Protein AF-A0A953KIU3-F1 (afdb_monomer_lite)

pLDDT: mean 88.15, std 10.81, range [39.72, 98.12]

Sequence (210 aa):
MNFNRLVSYITVAVSAFYPISYASLLAFRRFSTLSDDPEAKAIANEIYLVECGERPIIRGSEYTGIKHCEQLKIMFESLFSNINFDIPSPENFEVLRKADIENADLVKSLAICDLIETTAPFVIHFYQDFLIQCQLALGRSSEFVKRNYLDEHNLTEGDTCELQHIEMLGRMKLNYSDVISSTAYNTHQRIFVNLVSQHFSGCLKEMEKS

Structure (mmCIF, N/CA/C/O backbone):
data_AF-A0A953KIU3-F1
#
_entry.id   AF-A0A953KIU3-F1
#
loop_
_atom_site.group_PDB
_atom_site.id
_atom_site.type_symbol
_atom_site.label_atom_id
_atom_site.label_alt_id
_atom_site.label_comp_id
_atom_site.label_asym_id
_atom_site.label_entity_id
_atom_site.label_seq_id
_atom_site.pdbx_PDB_ins_code
_atom_site.Cartn_x
_atom_site.Cartn_y
_atom_site.Cartn_z
_atom_site.occupancy
_atom_site.B_iso_or_equiv
_atom_site.auth_seq_id
_atom_site.auth_comp_id
_atom_site.auth_asym_id
_atom_site.auth_atom_id
_atom_site.pdbx_PDB_model_num
ATOM 1 N N . MET A 1 1 ? -9.222 8.457 27.697 1.00 64.50 1 MET A N 1
ATOM 2 C CA . MET A 1 1 ? -9.859 8.944 26.452 1.00 64.50 1 MET A CA 1
ATOM 3 C C . MET A 1 1 ? -11.295 8.421 26.411 1.00 64.50 1 MET A C 1
ATOM 5 O O . MET A 1 1 ? -11.485 7.285 26.818 1.00 64.50 1 MET A O 1
ATOM 9 N N . ASN A 1 2 ? -12.305 9.217 26.028 1.00 83.19 2 ASN A N 1
ATOM 10 C CA . ASN A 1 2 ? -13.684 8.708 25.868 1.00 83.19 2 ASN A CA 1
ATOM 11 C C . ASN A 1 2 ? -13.730 7.726 24.676 1.00 83.19 2 ASN A C 1
ATOM 13 O O . ASN A 1 2 ? -13.014 7.942 23.702 1.00 83.19 2 ASN A O 1
ATOM 17 N N . PHE A 1 3 ? -14.550 6.673 24.746 1.00 85.38 3 PHE A N 1
ATOM 18 C CA . PHE A 1 3 ? -14.732 5.677 23.684 1.00 85.38 3 PHE A CA 1
ATOM 19 C C . PHE A 1 3 ? -14.919 6.296 22.288 1.00 85.38 3 PHE A C 1
ATOM 21 O O . PHE A 1 3 ? -14.181 5.949 21.374 1.00 85.38 3 PHE A O 1
ATOM 28 N N . ASN A 1 4 ? -15.812 7.280 22.132 1.00 86.25 4 ASN A N 1
ATOM 29 C CA . ASN A 1 4 ? -16.065 7.915 20.827 1.00 86.25 4 ASN A CA 1
ATOM 30 C C . ASN A 1 4 ? -14.827 8.634 20.276 1.00 86.25 4 ASN A C 1
ATOM 32 O O . ASN A 1 4 ? -14.581 8.645 19.073 1.00 86.25 4 ASN A O 1
ATOM 36 N N . ARG A 1 5 ? -14.021 9.202 21.175 1.00 87.19 5 ARG A N 1
ATOM 37 C CA . ARG A 1 5 ? -12.764 9.863 20.831 1.00 87.19 5 ARG A CA 1
ATOM 38 C C . ARG A 1 5 ? -11.699 8.855 20.391 1.00 87.19 5 ARG A C 1
ATOM 40 O O . ARG A 1 5 ? -10.985 9.117 19.433 1.00 87.19 5 ARG A O 1
ATOM 47 N N . LEU A 1 6 ? -11.633 7.691 21.043 1.00 88.88 6 LEU A N 1
ATOM 48 C CA . LEU A 1 6 ? -10.747 6.595 20.638 1.00 88.88 6 LEU A CA 1
ATOM 49 C C . LEU A 1 6 ? -11.124 6.035 19.265 1.00 88.88 6 LEU A C 1
ATOM 51 O O . LEU A 1 6 ? -10.246 5.835 18.434 1.00 88.88 6 LEU A O 1
ATOM 55 N N . VAL A 1 7 ? -12.420 5.844 19.014 1.00 90.62 7 VAL A N 1
ATOM 56 C CA . VAL A 1 7 ? -12.929 5.422 17.703 1.00 90.62 7 VAL A CA 1
ATOM 57 C C . VAL A 1 7 ? -12.535 6.433 16.630 1.00 90.62 7 VAL A C 1
ATOM 59 O O . VAL A 1 7 ? -11.922 6.042 15.646 1.00 90.62 7 VAL A O 1
ATOM 62 N N . SER A 1 8 ? -12.811 7.726 16.841 1.00 90.81 8 SER A N 1
ATOM 63 C CA . SER A 1 8 ? -12.428 8.789 15.897 1.00 90.81 8 SER A CA 1
ATOM 64 C C . SER A 1 8 ? -10.925 8.783 15.616 1.00 90.81 8 SER A C 1
ATOM 66 O O . SER A 1 8 ? -10.505 8.787 14.462 1.00 90.81 8 SER A O 1
ATOM 68 N N . TYR A 1 9 ? -10.109 8.690 16.669 1.00 91.88 9 TYR A N 1
ATOM 69 C CA . TYR A 1 9 ? -8.655 8.640 16.552 1.00 91.88 9 TYR A CA 1
ATOM 70 C C . TYR A 1 9 ? -8.179 7.450 15.703 1.00 91.88 9 TYR A C 1
ATOM 72 O O . TYR A 1 9 ? -7.374 7.626 14.790 1.00 91.88 9 TYR A O 1
ATOM 80 N N . ILE A 1 10 ? -8.709 6.249 15.962 1.00 92.75 10 ILE A N 1
ATOM 81 C CA . ILE A 1 10 ? -8.372 5.042 15.195 1.00 92.75 10 ILE A CA 1
ATOM 82 C C . ILE A 1 10 ? -8.844 5.172 13.743 1.00 92.75 10 ILE A C 1
ATOM 84 O O . ILE A 1 10 ? -8.068 4.878 12.841 1.00 92.75 10 ILE A O 1
ATOM 88 N N . THR A 1 11 ? -10.058 5.667 13.489 1.00 92.69 11 THR A N 1
ATOM 89 C CA . THR A 1 11 ? -10.572 5.873 12.123 1.00 92.69 11 THR A CA 1
ATOM 90 C C . THR A 1 11 ? -9.660 6.787 11.308 1.00 92.69 11 THR A C 1
ATOM 92 O O . THR A 1 11 ? -9.349 6.481 10.154 1.00 92.69 11 THR A O 1
ATOM 95 N N . VAL A 1 12 ? -9.196 7.895 11.898 1.00 92.19 12 VAL A N 1
ATOM 96 C CA . VAL A 1 12 ? -8.265 8.817 11.231 1.00 92.19 12 VAL A CA 1
ATOM 97 C C . VAL A 1 12 ? -6.909 8.147 11.002 1.00 92.19 12 VAL A C 1
ATOM 99 O O . VAL A 1 12 ? -6.323 8.320 9.935 1.00 92.19 12 VAL A O 1
ATOM 102 N N . ALA A 1 13 ? -6.427 7.333 11.949 1.00 91.38 13 ALA A N 1
ATOM 103 C CA . ALA A 1 13 ? -5.188 6.575 11.786 1.00 91.38 13 ALA A CA 1
ATOM 104 C C . ALA A 1 13 ? -5.291 5.588 10.622 1.00 91.38 13 ALA A C 1
ATOM 106 O O . ALA A 1 13 ? -4.447 5.611 9.736 1.00 91.38 13 ALA A O 1
ATOM 107 N N . VAL A 1 14 ? -6.356 4.791 10.549 1.00 92.25 14 VAL A N 1
ATOM 108 C CA . VAL A 1 14 ? -6.556 3.859 9.431 1.00 92.25 14 VAL A CA 1
ATOM 109 C C . VAL A 1 14 ? -6.681 4.623 8.107 1.00 92.25 14 VAL A C 1
ATOM 111 O O . VAL A 1 14 ? -6.014 4.275 7.134 1.00 92.25 14 VAL A O 1
ATOM 114 N N . SER A 1 15 ? -7.441 5.723 8.076 1.00 91.25 15 SER A N 1
ATOM 115 C CA . SER A 1 15 ? -7.607 6.572 6.880 1.00 91.25 15 SER A CA 1
ATOM 116 C C . SER A 1 15 ? -6.306 7.227 6.407 1.00 91.25 15 SER A C 1
ATOM 118 O O . SER A 1 15 ? -6.155 7.529 5.222 1.00 91.25 15 SER A O 1
ATOM 120 N N . ALA A 1 16 ? -5.345 7.444 7.308 1.00 90.38 16 ALA A N 1
ATOM 121 C CA . ALA A 1 16 ? -4.043 7.985 6.952 1.00 90.38 16 ALA A CA 1
ATOM 122 C C . ALA A 1 16 ? -3.296 7.027 6.010 1.00 90.38 16 ALA A C 1
ATOM 124 O O . ALA A 1 16 ? -2.784 7.442 4.974 1.00 90.38 16 ALA A O 1
ATOM 125 N N . PHE A 1 17 ? -3.272 5.734 6.315 1.00 89.00 17 PHE A N 1
ATOM 126 C CA . PHE A 1 17 ? -2.441 4.776 5.583 1.00 89.00 17 PHE A CA 1
ATOM 127 C C . PHE A 1 17 ? -3.191 3.931 4.565 1.00 89.00 17 PHE A C 1
ATOM 129 O O . PHE A 1 17 ? -2.565 3.419 3.642 1.00 89.00 17 PHE A O 1
ATOM 136 N N . TYR A 1 18 ? -4.506 3.788 4.709 1.00 91.94 18 TYR A N 1
ATOM 137 C CA . TYR A 1 18 ? -5.348 3.076 3.757 1.00 91.94 18 TYR A CA 1
ATOM 138 C C . TYR A 1 18 ? -5.048 3.446 2.282 1.00 91.94 18 TYR A C 1
ATOM 140 O O . TYR A 1 18 ? -4.786 2.535 1.491 1.00 91.94 18 TYR A O 1
ATOM 148 N N . PRO A 1 19 ? -4.949 4.737 1.884 1.00 92.75 19 PRO A N 1
ATOM 149 C CA . PRO A 1 19 ? -4.579 5.085 0.510 1.00 92.75 19 PRO A CA 1
ATOM 150 C C . PRO A 1 19 ? -3.125 4.751 0.145 1.00 92.75 19 PRO A C 1
ATOM 152 O O . PRO A 1 19 ? -2.826 4.590 -1.033 1.00 92.75 19 PRO A O 1
ATOM 155 N N . ILE A 1 20 ? -2.214 4.643 1.116 1.00 91.25 20 ILE A N 1
ATOM 156 C CA . ILE A 1 20 ? -0.806 4.290 0.872 1.00 91.25 20 ILE A CA 1
ATOM 157 C C . ILE A 1 20 ? -0.672 2.793 0.602 1.00 91.25 20 ILE A C 1
ATOM 159 O O . ILE A 1 20 ? -0.017 2.407 -0.361 1.00 91.25 20 ILE A O 1
ATOM 163 N N . SER A 1 21 ? -1.363 1.958 1.382 1.00 90.50 21 SER A N 1
ATOM 164 C CA . SER A 1 21 ? -1.465 0.523 1.096 1.00 90.50 21 SER A CA 1
ATOM 165 C C . SER A 1 21 ? -2.116 0.291 -0.274 1.00 90.50 21 SER A C 1
ATOM 167 O O . SER A 1 21 ? -1.580 -0.443 -1.098 1.00 90.50 21 SER A O 1
ATOM 169 N N . TYR A 1 22 ? -3.188 1.022 -0.605 1.00 94.25 22 TYR A N 1
ATOM 170 C CA . TYR A 1 22 ? -3.794 0.936 -1.938 1.00 94.25 22 TYR A CA 1
ATOM 171 C C . TYR A 1 22 ? -2.874 1.425 -3.073 1.00 94.25 22 TYR A C 1
ATOM 173 O O . TYR A 1 22 ? -2.958 0.939 -4.202 1.00 94.25 22 TYR A O 1
ATOM 181 N N . ALA A 1 23 ? -1.975 2.376 -2.802 1.00 95.00 23 ALA A N 1
ATOM 182 C CA . ALA A 1 23 ? -0.984 2.809 -3.782 1.00 95.00 23 ALA A CA 1
ATOM 183 C C . ALA A 1 23 ? -0.019 1.675 -4.167 1.00 95.00 23 ALA A C 1
ATOM 185 O O . ALA A 1 23 ? 0.372 1.623 -5.334 1.00 95.00 23 ALA A O 1
ATOM 186 N N . SER A 1 24 ? 0.309 0.764 -3.237 1.00 92.44 24 SER A N 1
ATOM 187 C CA . SER A 1 24 ? 1.152 -0.414 -3.507 1.00 92.44 24 SER A CA 1
ATOM 188 C C . SER A 1 24 ? 0.537 -1.277 -4.607 1.00 92.44 24 SER A C 1
ATOM 190 O O . SER A 1 24 ? 1.120 -1.444 -5.681 1.00 92.44 24 SER A O 1
ATOM 192 N N . LEU A 1 25 ? -0.720 -1.688 -4.403 1.00 94.38 25 LEU A N 1
ATOM 193 C CA . LEU A 1 25 ? -1.531 -2.423 -5.375 1.00 94.38 25 LEU A CA 1
ATOM 194 C C . LEU A 1 25 ? -1.489 -1.779 -6.772 1.00 94.38 25 LEU A C 1
ATOM 196 O O . LEU A 1 25 ? -1.232 -2.452 -7.773 1.00 94.38 25 LEU A O 1
ATOM 200 N N . LEU A 1 26 ? -1.761 -0.471 -6.857 1.00 96.50 26 LEU A N 1
ATOM 201 C CA . LEU A 1 26 ? -1.798 0.237 -8.139 1.00 96.50 26 LEU A CA 1
ATOM 202 C C . LEU A 1 26 ? -0.421 0.300 -8.805 1.00 96.50 26 LEU A C 1
ATOM 204 O O . LEU A 1 26 ? -0.326 0.140 -10.025 1.00 96.50 26 LEU A O 1
ATOM 208 N N . ALA A 1 27 ? 0.630 0.554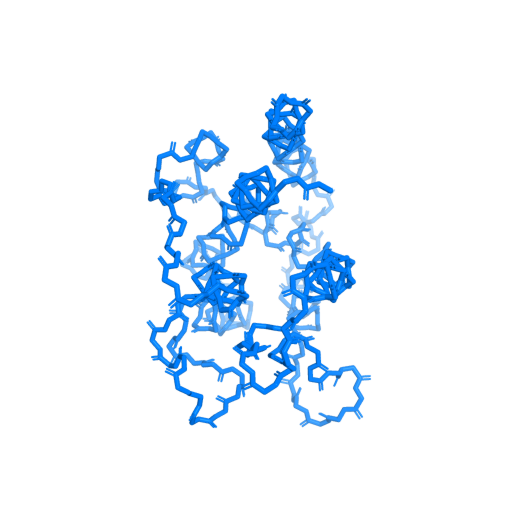 -8.025 1.00 97.31 27 ALA A N 1
ATOM 209 C CA . ALA A 1 27 ? 1.982 0.723 -8.532 1.00 97.31 27 ALA A CA 1
ATOM 210 C C . ALA A 1 27 ? 2.534 -0.596 -9.078 1.00 97.31 27 ALA A C 1
ATOM 212 O O . ALA A 1 27 ? 3.024 -0.611 -10.208 1.00 97.31 27 ALA A O 1
ATOM 213 N N . PHE A 1 28 ? 2.356 -1.701 -8.348 1.00 96.69 28 PHE A N 1
ATOM 214 C CA . PHE A 1 28 ? 2.785 -3.026 -8.793 1.00 96.69 28 PHE A CA 1
ATOM 215 C C . PHE A 1 28 ? 2.000 -3.517 -10.009 1.00 96.69 28 PHE A C 1
ATOM 217 O O . PHE A 1 28 ? 2.613 -3.986 -10.968 1.00 96.69 28 PHE A O 1
ATOM 224 N N . ARG A 1 29 ? 0.674 -3.303 -10.053 1.00 97.75 29 ARG A N 1
ATOM 225 C CA . ARG A 1 29 ? -0.140 -3.571 -11.255 1.00 97.75 29 ARG A CA 1
ATOM 226 C C . ARG A 1 29 ? 0.377 -2.800 -12.467 1.00 97.75 29 ARG A C 1
ATOM 228 O O . ARG A 1 29 ? 0.460 -3.327 -13.578 1.00 97.75 29 ARG A O 1
ATOM 235 N N . ARG A 1 30 ? 0.681 -1.513 -12.281 1.00 98.00 30 ARG A N 1
ATOM 236 C CA . ARG A 1 30 ? 1.129 -0.654 -13.378 1.00 98.00 30 ARG A CA 1
ATOM 237 C C . ARG A 1 30 ? 2.523 -1.047 -13.852 1.00 98.00 30 ARG A C 1
ATOM 239 O O . ARG A 1 30 ? 2.729 -1.174 -15.056 1.00 98.00 30 ARG A O 1
ATOM 246 N N . PHE A 1 31 ? 3.448 -1.289 -12.929 1.00 97.94 31 PHE A N 1
ATOM 247 C CA . PHE A 1 31 ? 4.797 -1.728 -13.259 1.00 97.94 31 PHE A CA 1
ATOM 248 C C . PHE A 1 31 ? 4.788 -3.085 -13.971 1.00 97.94 31 PHE A C 1
ATOM 250 O O . PHE A 1 31 ? 5.413 -3.213 -15.022 1.00 97.94 31 PHE A O 1
ATOM 257 N N . SER A 1 32 ? 4.024 -4.067 -13.476 1.00 97.50 32 SER A N 1
ATOM 258 C CA . SER A 1 32 ? 3.909 -5.380 -14.124 1.00 97.50 32 SER A CA 1
ATOM 259 C C . SER A 1 32 ? 3.337 -5.274 -15.539 1.00 97.50 32 SER A C 1
ATOM 261 O O . SER A 1 32 ? 3.774 -5.986 -16.435 1.00 97.50 32 SER A O 1
ATOM 263 N N . THR A 1 33 ? 2.419 -4.336 -15.782 1.00 97.88 33 THR A N 1
ATOM 264 C CA . THR A 1 33 ? 1.871 -4.080 -17.123 1.00 97.88 33 THR A CA 1
ATOM 265 C C . THR A 1 33 ? 2.919 -3.493 -18.075 1.00 97.88 33 THR A C 1
ATOM 267 O O . THR A 1 33 ? 2.951 -3.857 -19.249 1.00 97.88 33 THR A O 1
ATOM 270 N N . LEU A 1 34 ? 3.758 -2.575 -17.586 1.00 97.25 34 LEU A N 1
ATOM 271 C CA . LEU A 1 34 ? 4.688 -1.792 -18.407 1.00 97.25 34 LEU A CA 1
ATOM 272 C C . LEU A 1 34 ? 6.076 -2.416 -18.577 1.00 97.25 34 LEU A C 1
ATOM 274 O O . LEU A 1 34 ? 6.781 -2.059 -19.512 1.00 97.25 34 LEU A O 1
ATOM 278 N N . SER A 1 35 ? 6.506 -3.270 -17.650 1.00 96.44 35 SER A N 1
ATOM 279 C CA . SER A 1 35 ? 7.854 -3.836 -17.654 1.00 96.44 35 SER A CA 1
ATOM 280 C C . SER A 1 35 ? 8.051 -4.774 -18.847 1.00 96.44 35 SER A C 1
ATOM 282 O O . SER A 1 35 ? 7.260 -5.691 -19.062 1.00 96.44 35 SER A O 1
ATOM 284 N N . ASP A 1 36 ? 9.124 -4.575 -19.610 1.00 94.06 36 ASP A N 1
ATOM 285 C CA . ASP A 1 36 ? 9.531 -5.492 -20.684 1.00 94.06 36 ASP A CA 1
ATOM 286 C C . ASP A 1 36 ? 10.447 -6.622 -20.185 1.00 94.06 36 ASP A C 1
ATOM 288 O O . ASP A 1 36 ? 10.689 -7.585 -20.911 1.00 94.06 36 ASP A O 1
ATOM 292 N N . ASP A 1 37 ? 10.925 -6.536 -18.939 1.00 96.00 37 ASP A N 1
ATOM 293 C CA . ASP A 1 37 ? 11.756 -7.562 -18.316 1.00 96.00 37 ASP A CA 1
ATOM 294 C C . ASP A 1 37 ? 10.881 -8.688 -17.727 1.00 96.00 37 ASP A C 1
ATOM 296 O O . ASP A 1 37 ? 10.053 -8.421 -16.849 1.00 96.00 37 ASP A O 1
ATOM 300 N N . PRO A 1 38 ? 11.023 -9.951 -18.176 1.00 95.38 38 PRO A N 1
ATOM 301 C CA . PRO A 1 38 ? 10.141 -11.034 -17.743 1.00 95.38 38 PRO A CA 1
ATOM 302 C C . PRO A 1 38 ? 10.197 -11.328 -16.240 1.00 95.38 38 PRO A C 1
ATOM 304 O O . PRO A 1 38 ? 9.159 -11.620 -15.645 1.00 95.38 38 PRO A O 1
ATOM 307 N N . GLU A 1 39 ? 11.381 -11.254 -15.626 1.00 93.00 39 GLU A N 1
ATOM 308 C CA . GLU A 1 39 ? 11.555 -11.544 -14.200 1.00 93.00 39 GLU A CA 1
ATOM 309 C C . GLU A 1 39 ? 10.925 -10.444 -13.341 1.00 93.00 39 GLU A C 1
ATOM 311 O O . GLU A 1 39 ? 10.088 -10.732 -12.484 1.00 93.00 39 GLU A O 1
ATOM 316 N N . ALA A 1 40 ? 11.250 -9.178 -13.612 1.00 94.31 40 ALA A N 1
ATOM 317 C CA . ALA A 1 40 ? 10.693 -8.048 -12.883 1.00 94.31 40 ALA A CA 1
ATOM 318 C C . ALA A 1 40 ? 9.169 -7.940 -13.052 1.00 94.31 40 ALA A C 1
ATOM 320 O O . ALA A 1 40 ? 8.461 -7.667 -12.082 1.00 94.31 40 ALA A O 1
ATOM 321 N N . LYS A 1 41 ? 8.645 -8.216 -14.255 1.00 96.19 41 LYS A N 1
ATOM 322 C CA . LYS A 1 41 ? 7.199 -8.308 -14.512 1.00 96.19 41 LYS A CA 1
ATOM 323 C C . LYS A 1 41 ? 6.538 -9.396 -13.667 1.00 96.19 41 LYS A C 1
ATOM 325 O O . LYS A 1 41 ? 5.493 -9.136 -13.070 1.00 96.19 41 LYS A O 1
ATOM 330 N N . ALA A 1 42 ? 7.118 -10.598 -13.623 1.00 93.69 42 ALA A N 1
ATOM 331 C CA . ALA A 1 42 ? 6.568 -11.718 -12.861 1.00 93.69 42 ALA A CA 1
ATOM 332 C C . ALA A 1 42 ? 6.547 -11.420 -11.357 1.00 93.69 42 ALA A C 1
ATOM 334 O O . ALA A 1 42 ? 5.515 -11.610 -10.717 1.00 93.69 42 ALA A O 1
ATOM 335 N N . ILE A 1 43 ? 7.644 -10.871 -10.832 1.00 92.50 43 ILE A N 1
ATOM 336 C CA . ILE A 1 43 ? 7.758 -10.444 -9.435 1.00 92.50 43 ILE A CA 1
ATOM 337 C C . ILE A 1 43 ? 6.706 -9.384 -9.093 1.00 92.50 43 ILE A C 1
ATOM 339 O O . ILE A 1 43 ? 5.956 -9.541 -8.132 1.00 92.50 43 ILE A O 1
ATOM 343 N N . ALA A 1 44 ? 6.610 -8.319 -9.893 1.00 94.56 44 ALA A N 1
ATOM 344 C CA . ALA A 1 44 ? 5.644 -7.254 -9.651 1.00 94.56 44 ALA A CA 1
ATOM 345 C C . ALA A 1 44 ? 4.199 -7.759 -9.715 1.00 94.56 44 ALA A C 1
ATOM 347 O O . ALA A 1 44 ? 3.350 -7.320 -8.944 1.00 94.56 44 ALA A O 1
ATOM 348 N N . ASN A 1 45 ? 3.913 -8.695 -10.624 1.00 94.94 45 ASN A N 1
ATOM 349 C CA . ASN A 1 45 ? 2.605 -9.326 -10.697 1.00 94.94 45 ASN A CA 1
ATOM 350 C C . ASN A 1 45 ? 2.319 -10.196 -9.467 1.00 94.94 45 ASN A C 1
ATOM 352 O O . ASN A 1 45 ? 1.195 -10.203 -8.986 1.00 94.94 45 ASN A O 1
ATOM 356 N N . GLU A 1 46 ? 3.309 -10.917 -8.946 1.00 91.88 46 GLU A N 1
ATOM 357 C CA . GLU A 1 46 ? 3.138 -11.719 -7.734 1.00 91.88 46 GLU A CA 1
ATOM 358 C C . GLU A 1 46 ? 2.817 -10.847 -6.517 1.00 91.88 46 GLU A C 1
ATOM 360 O O . GLU A 1 46 ? 1.834 -11.126 -5.835 1.00 91.88 46 GLU A O 1
ATOM 365 N N . ILE A 1 47 ? 3.545 -9.742 -6.319 1.00 90.44 47 ILE A N 1
ATOM 366 C CA . ILE A 1 47 ? 3.237 -8.770 -5.258 1.00 90.44 47 ILE A CA 1
ATOM 367 C C . ILE A 1 47 ? 1.844 -8.162 -5.473 1.00 90.44 47 ILE A C 1
ATOM 369 O O . ILE A 1 47 ? 1.046 -8.088 -4.546 1.00 90.44 47 ILE A O 1
ATOM 373 N N . TYR A 1 48 ? 1.490 -7.793 -6.708 1.00 94.00 48 TYR A N 1
ATOM 374 C CA . TYR A 1 48 ? 0.145 -7.302 -7.020 1.00 94.00 48 TYR A CA 1
ATOM 375 C C . TYR A 1 48 ? -0.962 -8.303 -6.635 1.00 94.00 48 TYR A C 1
ATOM 377 O O . TYR A 1 48 ? -1.979 -7.891 -6.074 1.00 94.00 48 TYR A O 1
ATOM 385 N N . LEU A 1 49 ? -0.770 -9.597 -6.918 1.00 92.06 49 LEU A N 1
ATOM 386 C CA . LEU A 1 49 ? -1.734 -10.652 -6.584 1.00 92.06 49 LEU A CA 1
ATOM 387 C C . LEU A 1 49 ? -1.880 -10.864 -5.071 1.00 92.06 49 LEU A C 1
ATOM 389 O O . LEU A 1 49 ? -2.965 -11.212 -4.599 1.00 92.06 49 LEU A O 1
ATOM 393 N N . VAL A 1 50 ? -0.800 -10.659 -4.320 1.00 89.06 50 VAL A N 1
ATOM 394 C CA . VAL A 1 50 ? -0.820 -10.637 -2.854 1.00 89.06 50 VAL A CA 1
ATOM 395 C C . VAL A 1 50 ? -1.626 -9.423 -2.374 1.00 89.06 50 VAL A C 1
ATOM 397 O O . VAL A 1 50 ? -2.647 -9.586 -1.712 1.00 89.06 50 VAL A O 1
ATOM 400 N N . GLU A 1 51 ? -1.270 -8.215 -2.823 1.00 90.06 51 GLU A N 1
ATOM 401 C CA . GLU A 1 51 ? -1.930 -6.958 -2.436 1.00 90.06 51 GLU A CA 1
ATOM 402 C C . GLU A 1 51 ? 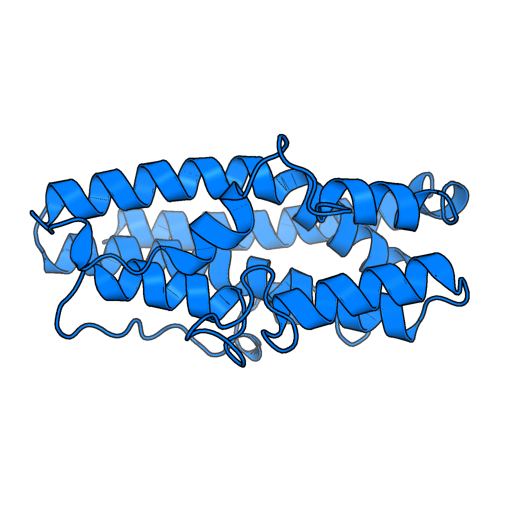-3.435 -6.928 -2.766 1.00 90.06 51 GLU A C 1
ATOM 404 O O . GLU A 1 51 ? -4.234 -6.330 -2.033 1.00 90.06 51 GLU A O 1
ATOM 409 N N . CYS A 1 52 ? -3.859 -7.573 -3.862 1.00 92.31 52 CYS A N 1
ATOM 410 C CA . CYS A 1 52 ? -5.272 -7.669 -4.237 1.00 92.31 52 CYS A CA 1
ATOM 411 C C . CYS A 1 52 ? -6.041 -8.775 -3.493 1.00 92.31 52 CYS A C 1
ATOM 413 O O . CYS A 1 52 ? -7.270 -8.813 -3.583 1.00 92.31 52 CYS A O 1
ATOM 415 N N . GLY A 1 53 ? -5.343 -9.632 -2.742 1.00 88.56 53 GLY A N 1
ATOM 416 C CA . GLY A 1 53 ? -5.905 -10.751 -1.988 1.00 88.56 53 GLY A CA 1
ATOM 417 C C . GLY A 1 53 ? -6.160 -12.015 -2.815 1.00 88.56 53 GLY A C 1
ATOM 418 O O . GLY A 1 53 ? -6.732 -12.970 -2.293 1.00 88.56 53 GLY A O 1
ATOM 419 N N . GLU A 1 54 ? -5.770 -12.060 -4.092 1.00 89.38 54 GLU A N 1
ATOM 420 C CA . GLU A 1 54 ? -5.960 -13.243 -4.949 1.00 89.38 54 GLU A CA 1
ATOM 421 C C . GLU A 1 54 ? -4.993 -14.379 -4.603 1.00 89.38 54 GLU A C 1
ATOM 423 O O . GLU A 1 54 ? -5.326 -15.555 -4.767 1.00 89.38 54 GLU A O 1
ATOM 428 N N . ARG A 1 55 ? -3.803 -14.040 -4.101 1.00 84.44 55 ARG A N 1
ATOM 429 C CA . ARG A 1 55 ? -2.786 -15.008 -3.689 1.00 84.44 55 ARG A CA 1
ATOM 430 C C . ARG A 1 55 ? -2.215 -14.628 -2.316 1.00 84.44 55 ARG A C 1
ATOM 432 O O . ARG A 1 55 ? -1.063 -14.213 -2.256 1.00 84.44 55 ARG A O 1
ATOM 439 N N . PRO A 1 56 ? -2.998 -14.751 -1.226 1.00 77.25 56 PRO A N 1
ATOM 440 C CA . PRO A 1 56 ? -2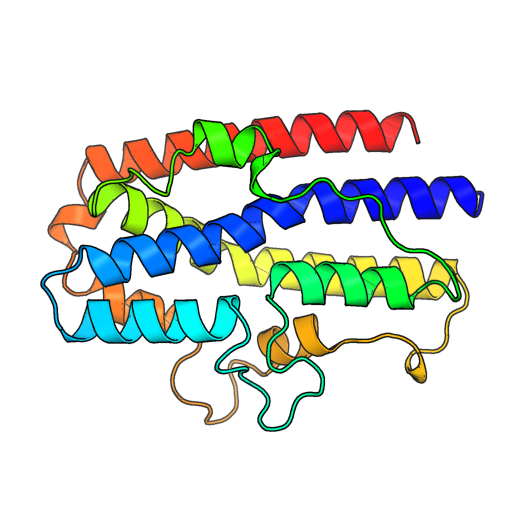.529 -14.384 0.108 1.00 77.25 56 PRO A CA 1
ATOM 441 C C . PRO A 1 56 ? -1.324 -15.235 0.516 1.00 77.25 56 PRO A C 1
ATOM 443 O O . PRO A 1 56 ? -1.207 -16.402 0.118 1.00 77.25 56 PRO A O 1
ATOM 446 N N . ILE A 1 57 ? -0.449 -14.660 1.343 1.00 75.12 57 ILE A N 1
ATOM 447 C CA . ILE A 1 57 ? 0.768 -15.338 1.814 1.00 75.12 57 ILE A CA 1
ATOM 448 C C . ILE A 1 57 ? 0.387 -16.544 2.690 1.00 75.12 57 ILE A C 1
ATOM 450 O O . ILE A 1 57 ? 0.940 -17.640 2.547 1.00 75.12 57 ILE A O 1
ATOM 454 N N . ILE A 1 58 ? -0.632 -16.387 3.542 1.00 76.06 58 ILE A N 1
ATOM 455 C CA . ILE A 1 58 ? -1.186 -17.476 4.353 1.00 76.06 58 ILE A CA 1
ATOM 456 C C . ILE A 1 58 ? -2.200 -18.273 3.519 1.00 76.06 58 ILE A C 1
ATOM 458 O O . ILE A 1 58 ? -3.328 -17.841 3.265 1.00 76.06 58 ILE A O 1
ATOM 462 N N . ARG A 1 59 ? -1.822 -19.492 3.114 1.00 73.44 59 ARG A N 1
ATOM 463 C CA . ARG A 1 59 ? -2.716 -20.392 2.364 1.00 73.44 59 ARG A CA 1
ATOM 464 C C . ARG A 1 59 ? -3.953 -20.760 3.184 1.00 73.44 59 ARG A C 1
ATOM 466 O O . ARG A 1 59 ? -3.841 -21.196 4.325 1.00 73.44 59 ARG A O 1
ATOM 473 N N . GLY A 1 60 ? -5.129 -20.657 2.562 1.00 75.81 60 GLY A N 1
ATOM 474 C CA . GLY A 1 60 ? -6.407 -20.964 3.214 1.00 75.81 60 GLY A CA 1
ATOM 475 C C . GLY A 1 60 ? -6.890 -19.880 4.179 1.00 75.81 60 GLY A C 1
ATOM 476 O O . GLY A 1 60 ? -7.821 -20.134 4.939 1.00 75.81 60 GLY A O 1
ATOM 477 N N . SER A 1 61 ? -6.276 -18.690 4.149 1.00 79.62 61 SER A N 1
ATOM 478 C CA . SER A 1 61 ? -6.736 -17.520 4.898 1.00 79.62 61 SER A CA 1
ATOM 479 C C . SER A 1 61 ? -8.200 -17.208 4.574 1.00 79.62 61 SER A C 1
ATOM 481 O O . SER A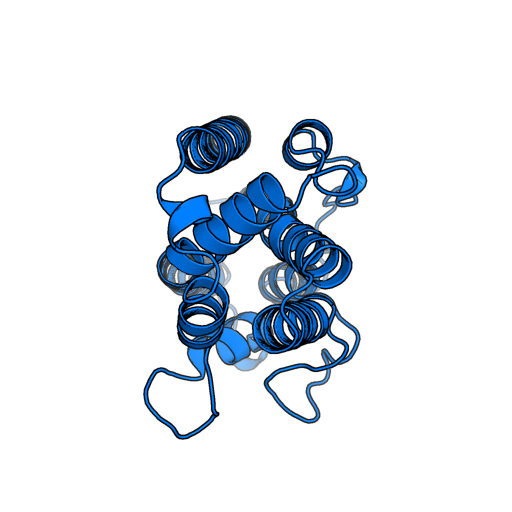 1 61 ? -8.597 -17.170 3.404 1.00 79.62 61 SER A O 1
ATOM 483 N N . GLU A 1 62 ? -8.995 -16.919 5.607 1.00 85.25 62 GLU A N 1
ATOM 484 C CA . GLU A 1 62 ? -10.371 -16.421 5.456 1.00 85.25 62 GLU A CA 1
ATOM 485 C C . GLU A 1 62 ? -10.429 -15.062 4.726 1.00 85.25 62 GLU A C 1
ATOM 487 O O . GLU A 1 62 ? -11.494 -14.649 4.276 1.00 85.25 62 GLU A O 1
ATOM 492 N N . TYR A 1 63 ? -9.275 -14.398 4.567 1.00 85.12 63 TYR A N 1
ATOM 493 C CA . TYR A 1 63 ? -9.101 -13.136 3.845 1.00 85.12 63 TYR A CA 1
ATOM 494 C C . TYR A 1 63 ? -8.734 -13.321 2.368 1.00 85.12 63 TYR A C 1
ATOM 496 O O . TYR A 1 63 ? -8.409 -12.349 1.689 1.00 85.12 63 TYR A O 1
ATOM 504 N N . THR A 1 64 ? -8.811 -14.544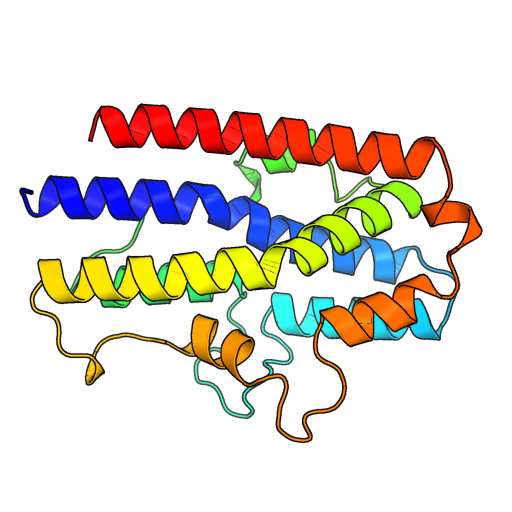 1.834 1.00 88.31 64 THR A N 1
ATOM 505 C CA . THR A 1 64 ? -8.687 -14.760 0.385 1.00 88.31 64 THR A CA 1
ATOM 506 C C . THR A 1 64 ? -9.753 -13.938 -0.352 1.00 88.31 64 THR A C 1
ATOM 508 O O . THR A 1 64 ? -10.942 -14.031 -0.051 1.00 88.31 64 THR A O 1
ATOM 511 N N . GLY A 1 65 ? -9.329 -13.127 -1.321 1.00 89.44 65 GLY A N 1
ATOM 512 C CA . GLY A 1 65 ? -10.168 -12.172 -2.051 1.00 89.44 65 GLY A CA 1
ATOM 513 C C . GLY A 1 65 ? -10.342 -10.811 -1.363 1.00 89.44 65 GLY A C 1
ATOM 514 O O . GLY A 1 65 ? -11.072 -9.964 -1.880 1.00 89.44 65 GLY A O 1
ATOM 515 N N . ILE A 1 66 ? -9.689 -10.579 -0.219 1.00 92.12 66 ILE A N 1
ATOM 516 C CA . ILE A 1 66 ? -9.708 -9.303 0.503 1.00 92.12 66 ILE A CA 1
ATOM 517 C C . ILE A 1 66 ? -8.369 -8.589 0.303 1.00 92.12 66 ILE A C 1
ATOM 519 O O . ILE A 1 66 ? -7.318 -9.103 0.685 1.00 92.12 66 ILE A O 1
ATOM 523 N N . LYS A 1 67 ? -8.420 -7.373 -0.254 1.00 92.25 67 LYS A N 1
ATOM 524 C CA . LYS A 1 67 ? -7.242 -6.520 -0.481 1.00 92.25 67 LYS A CA 1
ATOM 525 C C . LYS A 1 67 ? -6.509 -6.218 0.826 1.00 92.25 67 LYS A C 1
ATOM 527 O O . LYS A 1 67 ? -7.157 -5.973 1.842 1.00 92.25 67 LYS A O 1
ATOM 532 N N . HIS A 1 68 ? -5.187 -6.093 0.785 1.00 89.69 68 HIS A N 1
ATOM 533 C CA . HIS A 1 68 ? -4.368 -5.769 1.962 1.00 89.69 68 HIS A CA 1
ATOM 534 C C . HIS A 1 68 ? -4.823 -4.501 2.706 1.00 89.69 68 HIS A C 1
ATOM 536 O O . HIS A 1 68 ? -4.946 -4.511 3.932 1.00 89.69 68 HIS A O 1
ATOM 542 N N . CYS A 1 69 ? -5.179 -3.433 1.985 1.00 90.31 69 CYS A N 1
ATOM 543 C CA . CYS A 1 69 ? -5.692 -2.205 2.601 1.00 90.31 69 CYS A CA 1
ATOM 544 C C . CYS A 1 69 ? -7.009 -2.421 3.374 1.00 90.31 69 CYS A C 1
ATOM 546 O O . CYS A 1 69 ? -7.243 -1.776 4.396 1.00 90.31 69 CYS A O 1
ATOM 548 N N . GLU A 1 70 ? -7.857 -3.352 2.922 1.00 92.62 70 GLU A N 1
ATOM 549 C CA . GLU A 1 70 ? -9.078 -3.752 3.632 1.00 92.62 70 GLU A CA 1
ATOM 550 C C . GLU A 1 70 ? -8.764 -4.643 4.830 1.00 92.62 70 GLU A C 1
ATOM 552 O O . GLU A 1 70 ? -9.384 -4.492 5.877 1.00 92.62 70 GLU A O 1
ATOM 557 N N . GLN A 1 71 ? -7.780 -5.537 4.724 1.00 91.81 71 GLN A N 1
ATOM 558 C CA . GLN A 1 71 ? -7.352 -6.351 5.862 1.00 91.81 71 GLN A CA 1
ATOM 559 C C . GLN A 1 71 ? -6.837 -5.473 7.018 1.00 91.81 71 GLN A C 1
ATOM 561 O O . GLN A 1 71 ? -7.206 -5.707 8.170 1.00 91.81 71 GLN A O 1
ATOM 566 N N . LEU A 1 72 ? -6.065 -4.415 6.721 1.00 91.12 72 LEU A N 1
ATOM 567 C CA . LEU A 1 72 ? -5.646 -3.400 7.700 1.00 91.12 72 LEU A CA 1
ATOM 568 C C . LEU A 1 72 ? -6.856 -2.750 8.389 1.00 91.12 72 LEU A C 1
ATOM 570 O O . LEU A 1 72 ? -6.884 -2.610 9.613 1.00 91.12 72 LEU A O 1
ATOM 574 N N . LYS A 1 73 ? -7.868 -2.357 7.609 1.00 93.31 73 LYS A N 1
ATOM 575 C CA . LYS A 1 73 ? -9.107 -1.769 8.128 1.00 93.31 73 LYS A CA 1
ATOM 576 C C . LYS A 1 73 ? -9.852 -2.755 9.035 1.00 93.31 73 LYS A C 1
ATOM 578 O O . LYS A 1 73 ? -10.144 -2.410 10.180 1.00 93.31 73 LYS A O 1
ATOM 583 N N . ILE A 1 74 ? -10.073 -3.986 8.571 1.00 93.81 74 ILE A N 1
ATOM 584 C CA . ILE A 1 74 ? -10.767 -5.048 9.315 1.00 93.81 74 ILE A CA 1
ATOM 585 C C . ILE A 1 74 ? -10.050 -5.368 10.633 1.00 93.81 74 ILE A C 1
ATOM 587 O O . ILE A 1 74 ? -10.701 -5.583 11.657 1.00 93.81 74 ILE A O 1
ATOM 591 N N . MET A 1 75 ? -8.715 -5.365 10.638 1.00 93.88 75 MET A N 1
ATOM 592 C CA . MET A 1 75 ? -7.923 -5.567 11.851 1.00 93.88 75 MET A CA 1
ATOM 593 C C . MET A 1 75 ? -8.276 -4.541 12.935 1.00 93.88 75 MET A C 1
ATOM 595 O O . MET A 1 75 ? -8.517 -4.921 14.081 1.00 93.88 75 MET A O 1
ATOM 599 N N . PHE A 1 76 ? -8.374 -3.255 12.598 1.00 94.19 76 PHE A N 1
ATOM 600 C CA . PHE A 1 76 ? -8.754 -2.222 13.567 1.00 94.19 76 PHE A CA 1
ATOM 601 C C . PHE A 1 76 ? -10.257 -2.205 13.877 1.00 94.19 76 PHE A C 1
ATOM 603 O O . PHE A 1 76 ? -10.629 -1.946 15.021 1.00 94.19 76 PHE A O 1
ATOM 610 N N . GLU A 1 77 ? -11.126 -2.528 12.916 1.00 94.31 77 GLU A N 1
ATOM 611 C CA . GLU A 1 77 ? -12.568 -2.695 13.163 1.00 94.31 77 GLU A CA 1
ATOM 612 C C . GLU A 1 77 ? -12.838 -3.825 14.165 1.00 94.31 77 GLU A C 1
ATOM 614 O O . GLU A 1 77 ? -13.718 -3.692 15.012 1.00 94.31 77 GLU A O 1
ATOM 619 N N . SER A 1 78 ? -12.024 -4.888 14.155 1.00 93.88 78 SER A N 1
ATOM 620 C CA . SER A 1 78 ? -12.150 -6.026 15.080 1.00 93.88 78 SER A CA 1
ATOM 621 C C . SER A 1 78 ? -11.957 -5.669 16.562 1.00 93.88 78 SER A C 1
ATOM 623 O O . SER A 1 78 ? -12.419 -6.391 17.447 1.00 93.88 78 SER A O 1
ATOM 625 N N . LEU A 1 79 ? -11.353 -4.511 16.864 1.00 93.00 79 LEU A N 1
ATOM 626 C CA . LEU A 1 79 ? -11.299 -3.962 18.226 1.00 93.00 79 LEU A CA 1
ATOM 627 C C . LEU A 1 79 ? -12.690 -3.582 18.765 1.00 93.00 79 LEU A C 1
ATOM 629 O O . LEU A 1 79 ? -12.884 -3.367 19.969 1.00 93.00 79 LEU A O 1
ATOM 633 N N . PHE A 1 80 ? -13.675 -3.485 17.881 1.00 91.06 80 PHE A N 1
ATOM 634 C CA . PHE A 1 80 ? -15.025 -3.056 18.171 1.00 91.06 80 PHE A CA 1
ATOM 635 C C . PHE A 1 80 ? -16.018 -4.151 17.796 1.00 91.06 80 PHE A C 1
ATOM 637 O O . PHE A 1 80 ? -15.835 -4.901 16.850 1.00 91.06 80 PHE A O 1
ATOM 644 N N . SER A 1 81 ? -17.113 -4.244 18.548 1.00 84.06 81 SER A N 1
ATOM 645 C CA . SER A 1 81 ? -18.117 -5.276 18.272 1.00 84.06 81 SER A CA 1
ATOM 646 C C . SER A 1 81 ? -19.006 -4.918 17.078 1.00 84.06 81 SER A C 1
ATOM 648 O O . SER A 1 81 ? -19.458 -5.820 16.392 1.00 84.06 81 SER A O 1
ATOM 650 N N . ASN A 1 82 ? -19.260 -3.623 16.840 1.00 83.38 82 ASN A N 1
ATOM 651 C CA . ASN A 1 82 ? -20.253 -3.138 15.872 1.00 83.38 82 ASN A CA 1
ATOM 652 C C . ASN A 1 82 ? -19.829 -1.812 15.199 1.00 83.38 82 ASN A C 1
ATOM 654 O O . ASN A 1 82 ? -20.673 -0.941 14.986 1.00 83.38 82 ASN A O 1
ATOM 658 N N . ILE A 1 83 ? -18.534 -1.593 14.953 1.00 86.81 83 ILE A N 1
ATOM 659 C CA . ILE A 1 83 ? -18.058 -0.375 14.277 1.00 86.81 83 ILE A CA 1
ATOM 660 C C . ILE A 1 83 ? -17.450 -0.762 12.943 1.00 86.81 83 ILE A C 1
ATOM 662 O O . ILE A 1 83 ? -16.526 -1.565 12.903 1.00 86.81 83 ILE A O 1
ATOM 666 N N . ASN A 1 84 ? -17.952 -0.117 11.896 1.00 88.56 84 ASN A N 1
ATOM 667 C CA . ASN A 1 84 ? -17.314 -0.078 10.594 1.00 88.56 84 ASN A CA 1
ATOM 668 C C . ASN A 1 84 ? -16.788 1.340 10.393 1.00 88.56 84 ASN A C 1
ATOM 670 O O . ASN A 1 84 ? -17.517 2.310 10.624 1.00 88.56 84 ASN A O 1
ATOM 674 N N . PHE A 1 85 ? -15.536 1.472 9.982 1.00 89.06 85 PHE A N 1
ATOM 675 C CA . PHE A 1 85 ? -14.980 2.771 9.654 1.00 89.06 85 PHE A CA 1
ATOM 676 C C . PHE A 1 85 ? -15.532 3.232 8.309 1.00 89.06 85 PHE A C 1
ATOM 678 O O . PHE A 1 85 ? -15.390 2.549 7.287 1.00 89.06 85 PHE A O 1
ATOM 685 N N . ASP A 1 86 ? -16.136 4.418 8.316 1.00 87.38 86 ASP A N 1
ATOM 686 C CA . ASP A 1 86 ? -16.550 5.126 7.108 1.00 87.38 86 ASP A CA 1
ATOM 687 C C . ASP A 1 86 ? -15.322 5.767 6.449 1.00 87.38 86 ASP A C 1
ATOM 689 O O . ASP A 1 86 ? -15.064 6.965 6.557 1.00 87.38 86 ASP A O 1
ATOM 693 N N . ILE A 1 87 ? -14.484 4.912 5.862 1.00 84.88 87 ILE A N 1
ATOM 694 C CA . ILE A 1 87 ? -13.308 5.324 5.100 1.00 84.88 87 ILE A CA 1
ATOM 695 C C . ILE A 1 87 ? -13.751 5.483 3.646 1.00 84.88 87 ILE A C 1
ATOM 697 O O . ILE A 1 87 ? -14.325 4.536 3.098 1.00 84.88 87 ILE A O 1
ATOM 701 N N . PRO A 1 88 ? -13.488 6.640 3.008 1.00 78.75 88 PRO A N 1
ATOM 702 C CA . PRO A 1 88 ? -13.813 6.844 1.606 1.00 78.75 88 PRO A CA 1
ATOM 703 C C . PRO A 1 88 ? -13.219 5.742 0.734 1.00 78.75 88 PRO A C 1
ATOM 705 O O . PRO A 1 88 ? -12.138 5.228 1.023 1.00 78.75 88 PRO A O 1
ATOM 708 N N . SER A 1 89 ? -13.872 5.435 -0.383 1.00 81.44 89 SER A N 1
ATOM 709 C CA . SER A 1 89 ? -13.268 4.556 -1.383 1.00 81.44 89 SER A CA 1
ATOM 710 C C . SER A 1 89 ? -11.885 5.083 -1.816 1.00 81.44 89 SER A C 1
ATOM 712 O O . SER A 1 89 ? -11.714 6.309 -1.906 1.00 81.44 89 SER A O 1
ATOM 714 N N . PRO A 1 90 ? -10.903 4.204 -2.098 1.00 77.88 90 PRO A N 1
ATOM 715 C CA . PRO A 1 90 ? -9.534 4.601 -2.428 1.00 77.88 90 PRO A CA 1
ATOM 716 C C . PRO A 1 90 ? -9.429 5.705 -3.496 1.00 77.88 90 PRO A C 1
ATOM 718 O O . PRO A 1 90 ? -8.647 6.643 -3.359 1.00 77.88 90 PRO A O 1
ATOM 721 N N . GLU A 1 91 ? -10.258 5.652 -4.537 1.00 78.56 91 GLU A N 1
ATOM 722 C CA . GLU A 1 91 ? -10.303 6.616 -5.642 1.00 78.56 91 GLU A CA 1
ATOM 723 C C . GLU A 1 91 ? -10.608 8.062 -5.214 1.00 78.56 91 GLU A C 1
ATOM 725 O O . GLU A 1 91 ? -10.277 9.012 -5.929 1.00 78.56 91 GLU A O 1
ATOM 730 N N . ASN A 1 92 ? -11.200 8.249 -4.034 1.00 86.88 92 ASN A N 1
ATOM 731 C CA . ASN A 1 92 ? -11.567 9.563 -3.517 1.00 86.88 92 ASN A CA 1
ATOM 732 C C . ASN A 1 92 ? -10.413 10.258 -2.785 1.00 86.88 92 ASN A C 1
ATOM 734 O O . ASN A 1 92 ? -10.460 11.474 -2.576 1.00 86.88 92 ASN A O 1
ATOM 738 N N . PHE A 1 93 ? -9.356 9.529 -2.420 1.00 92.62 93 PHE A N 1
ATOM 739 C CA . PHE A 1 93 ? -8.221 10.118 -1.724 1.00 92.62 93 PHE A CA 1
ATOM 740 C C . PHE A 1 93 ? -7.405 11.022 -2.651 1.00 92.62 93 PHE A C 1
ATOM 742 O O . PHE A 1 93 ? -6.920 10.622 -3.711 1.00 92.62 93 PHE A O 1
ATOM 749 N N . GLU A 1 94 ? -7.197 12.269 -2.227 1.00 93.06 94 GLU A N 1
ATOM 750 C CA . GLU A 1 94 ? -6.447 13.262 -3.000 1.00 93.06 94 GLU A CA 1
ATOM 751 C C . GLU A 1 94 ? -4.997 12.835 -3.260 1.00 93.06 94 GLU A C 1
ATOM 753 O O . GLU A 1 94 ? -4.489 13.081 -4.354 1.00 93.06 94 GLU A O 1
ATOM 758 N N . VAL A 1 95 ? -4.361 12.147 -2.302 1.00 94.31 95 VAL A N 1
ATOM 759 C CA . VAL A 1 95 ? -3.008 11.590 -2.468 1.00 94.31 95 VAL A CA 1
ATOM 760 C C . VAL A 1 95 ? -2.941 10.635 -3.665 1.00 94.31 95 VAL A C 1
ATOM 762 O O . VAL A 1 95 ? -2.019 10.750 -4.467 1.00 94.31 95 VAL A O 1
ATOM 765 N N . LEU A 1 96 ? -3.947 9.773 -3.856 1.00 94.94 96 LEU A N 1
ATOM 766 C CA . LEU A 1 96 ? -4.002 8.818 -4.965 1.00 94.94 96 LEU A CA 1
ATOM 767 C C . LEU A 1 96 ? -4.315 9.502 -6.297 1.00 94.94 96 LEU A C 1
ATOM 769 O O . LEU A 1 96 ? -3.627 9.257 -7.288 1.00 94.94 96 LEU A O 1
ATOM 773 N N . ARG A 1 97 ? -5.283 10.428 -6.313 1.00 94.56 97 ARG A N 1
ATOM 774 C CA . ARG A 1 97 ? -5.611 11.208 -7.520 1.00 94.56 97 ARG A CA 1
ATOM 775 C C . ARG A 1 97 ? -4.420 12.027 -8.018 1.00 94.56 97 ARG A C 1
ATOM 777 O O . ARG A 1 97 ? -4.167 12.066 -9.214 1.00 94.56 97 ARG A O 1
ATOM 784 N N . LYS A 1 98 ? -3.672 12.666 -7.111 1.00 95.94 98 LYS A N 1
ATOM 785 C CA . LYS A 1 98 ? -2.465 13.436 -7.457 1.00 95.94 98 LYS A CA 1
ATOM 786 C C . LYS A 1 98 ? -1.280 12.548 -7.813 1.00 95.94 98 LYS A C 1
ATOM 788 O O . LYS A 1 98 ? -0.462 12.941 -8.642 1.00 95.94 98 LYS A O 1
ATOM 793 N N . ALA A 1 99 ? -1.168 11.381 -7.180 1.00 95.81 99 ALA A N 1
ATOM 794 C CA . ALA A 1 99 ? -0.143 10.413 -7.532 1.00 95.81 99 ALA A CA 1
ATOM 795 C C . ALA A 1 99 ? -0.360 9.861 -8.943 1.00 95.81 99 ALA A C 1
ATOM 797 O O . ALA A 1 99 ? 0.632 9.517 -9.569 1.00 95.81 99 ALA A O 1
ATOM 798 N N . ASP A 1 100 ? -1.598 9.821 -9.456 1.00 95.69 100 ASP A N 1
ATOM 799 C CA . ASP A 1 100 ? -1.953 9.431 -10.831 1.00 95.69 100 ASP A CA 1
ATOM 800 C C . ASP A 1 100 ? -1.184 8.178 -11.290 1.00 95.69 100 ASP A C 1
ATOM 802 O O . ASP A 1 100 ? -0.376 8.196 -12.225 1.00 95.69 100 ASP A O 1
ATOM 806 N N . ILE A 1 101 ? -1.331 7.110 -10.501 1.00 96.19 101 ILE A N 1
ATOM 807 C CA . ILE A 1 101 ? -0.561 5.869 -10.657 1.00 96.19 101 ILE A CA 1
ATOM 808 C C . ILE A 1 101 ? -1.057 5.077 -11.870 1.00 96.19 101 ILE A C 1
ATOM 810 O O . ILE A 1 101 ? -0.266 4.431 -12.550 1.00 96.19 101 ILE A O 1
ATOM 814 N N . GLU A 1 102 ? -2.348 5.161 -12.197 1.00 93.06 102 GLU A N 1
ATOM 815 C CA . GLU A 1 102 ? -2.929 4.437 -13.335 1.00 93.06 102 GLU A CA 1
ATOM 816 C C . GLU A 1 102 ? -2.341 4.877 -14.681 1.00 93.06 102 GLU A C 1
ATOM 818 O O . GLU A 1 102 ? -2.176 4.047 -15.577 1.00 93.06 102 GLU A O 1
ATOM 823 N N . ASN A 1 103 ? -1.949 6.150 -14.791 1.00 95.56 103 ASN A N 1
ATOM 824 C CA . ASN A 1 103 ? -1.293 6.715 -15.970 1.00 95.56 103 ASN A CA 1
ATOM 825 C C . ASN A 1 103 ? 0.228 6.857 -15.807 1.00 95.56 103 ASN A C 1
ATOM 827 O O . ASN A 1 103 ? 0.884 7.444 -16.666 1.00 95.56 103 ASN A O 1
ATOM 831 N N . ALA A 1 104 ? 0.811 6.330 -14.725 1.00 97.12 104 ALA A N 1
ATOM 832 C CA . ALA A 1 104 ? 2.249 6.406 -14.499 1.00 97.12 104 ALA A CA 1
ATOM 833 C C . ALA A 1 104 ? 3.037 5.697 -15.612 1.00 97.12 104 ALA A C 1
ATOM 835 O O . ALA A 1 104 ? 2.569 4.715 -16.197 1.00 97.12 104 ALA A O 1
ATOM 836 N N . ASP A 1 105 ? 4.233 6.203 -15.905 1.00 97.62 105 ASP A N 1
ATOM 837 C CA . ASP A 1 105 ? 5.225 5.485 -16.698 1.00 97.62 105 ASP A CA 1
ATOM 838 C C . ASP A 1 105 ? 5.980 4.462 -15.830 1.00 97.62 105 ASP A C 1
ATOM 840 O O . ASP A 1 105 ? 5.792 4.380 -14.612 1.00 97.62 105 ASP A O 1
ATOM 844 N N . LEU A 1 106 ? 6.846 3.670 -16.466 1.00 97.00 106 LEU A N 1
ATOM 845 C CA . LEU A 1 106 ? 7.599 2.611 -15.796 1.00 97.00 106 LEU A CA 1
ATOM 846 C C . LEU A 1 106 ? 8.469 3.156 -14.651 1.00 97.00 106 LEU A C 1
ATOM 848 O O . LEU A 1 106 ? 8.534 2.549 -13.583 1.00 97.00 106 LEU A O 1
ATOM 852 N N . VAL A 1 107 ? 9.111 4.310 -14.862 1.00 97.56 107 VAL A N 1
ATOM 853 C CA . VAL A 1 107 ? 10.033 4.928 -13.898 1.00 97.56 107 VAL A CA 1
ATOM 854 C C . VAL A 1 107 ? 9.277 5.383 -12.654 1.00 97.56 107 VAL A C 1
ATOM 856 O O . VAL A 1 107 ? 9.697 5.098 -11.533 1.00 97.56 107 VAL A O 1
ATOM 859 N N . LYS A 1 108 ? 8.140 6.058 -12.840 1.00 98.06 108 LYS A N 1
ATOM 860 C CA . LYS A 1 108 ? 7.267 6.515 -11.761 1.00 98.06 108 LYS A CA 1
ATOM 861 C C . LYS A 1 108 ? 6.656 5.341 -11.001 1.00 98.06 108 LYS A C 1
ATOM 863 O O . LYS A 1 108 ? 6.633 5.382 -9.773 1.00 98.06 108 LYS A O 1
ATOM 868 N N . SER A 1 109 ? 6.196 4.295 -11.689 1.00 97.69 109 SER A N 1
ATOM 869 C CA . SER A 1 109 ? 5.673 3.095 -11.026 1.00 97.69 109 SER A CA 1
ATOM 870 C C . SER A 1 109 ? 6.743 2.396 -10.189 1.00 97.69 109 SER A C 1
ATOM 872 O O . SER A 1 109 ? 6.478 2.094 -9.028 1.00 97.69 109 SER A O 1
ATOM 874 N N . LEU A 1 110 ? 7.961 2.220 -10.720 1.00 96.94 110 LEU A N 1
ATOM 875 C CA . LEU A 1 110 ? 9.082 1.632 -9.976 1.00 96.94 110 LEU A CA 1
ATOM 876 C C . LEU A 1 110 ? 9.449 2.466 -8.746 1.00 96.94 110 LEU A C 1
ATOM 878 O O . LEU A 1 110 ? 9.634 1.916 -7.666 1.00 96.94 110 LEU A O 1
ATOM 882 N N . ALA A 1 111 ? 9.513 3.791 -8.902 1.00 96.94 111 ALA A N 1
ATOM 883 C CA . ALA A 1 111 ? 9.814 4.716 -7.814 1.00 96.94 111 ALA A CA 1
ATOM 884 C C . ALA A 1 111 ? 8.825 4.588 -6.648 1.00 96.94 111 ALA A C 1
ATOM 886 O O . ALA A 1 111 ? 9.241 4.624 -5.490 1.00 96.94 111 ALA A O 1
ATOM 887 N N . ILE A 1 112 ? 7.533 4.426 -6.949 1.00 96.75 112 ILE A N 1
ATOM 888 C CA . ILE A 1 112 ? 6.487 4.253 -5.935 1.00 96.75 112 ILE A CA 1
ATOM 889 C C . ILE A 1 112 ? 6.569 2.861 -5.293 1.00 96.75 112 ILE A C 1
ATOM 891 O O . ILE A 1 112 ? 6.529 2.787 -4.067 1.00 96.75 112 ILE A O 1
ATOM 895 N N . CYS A 1 113 ? 6.741 1.791 -6.083 1.00 95.06 113 CYS A N 1
ATOM 896 C CA . CYS A 1 113 ? 6.914 0.427 -5.560 1.00 95.06 113 CYS A CA 1
ATOM 897 C C . CYS A 1 113 ? 8.084 0.361 -4.568 1.00 95.06 113 CYS A C 1
ATOM 899 O O . CYS A 1 113 ? 7.918 -0.085 -3.437 1.00 95.06 113 CYS A O 1
ATOM 901 N N . ASP A 1 114 ? 9.252 0.872 -4.974 1.00 93.62 114 ASP A N 1
ATOM 902 C CA . ASP A 1 114 ? 10.465 0.857 -4.152 1.00 93.62 114 ASP A CA 1
ATOM 903 C C . ASP A 1 114 ? 10.284 1.610 -2.836 1.00 93.62 114 ASP A C 1
ATOM 905 O O . ASP A 1 114 ? 10.673 1.136 -1.770 1.00 93.62 114 ASP A O 1
ATOM 909 N N . LEU A 1 115 ? 9.669 2.791 -2.907 1.00 92.56 115 LEU A N 1
ATOM 910 C CA . LEU A 1 115 ? 9.459 3.636 -1.743 1.00 92.56 115 LEU A CA 1
ATOM 911 C C . LEU A 1 115 ? 8.487 3.002 -0.737 1.00 92.56 115 LEU A C 1
ATOM 913 O O . LEU A 1 115 ? 8.746 3.058 0.465 1.00 92.56 115 LEU A O 1
ATOM 917 N N . ILE A 1 116 ? 7.386 2.406 -1.202 1.00 90.50 116 ILE A N 1
ATOM 918 C CA . ILE A 1 116 ? 6.404 1.774 -0.312 1.00 90.50 116 ILE A CA 1
ATOM 919 C C . ILE A 1 116 ? 7.019 0.550 0.369 1.00 90.50 116 ILE A C 1
ATOM 921 O O . ILE A 1 116 ? 7.066 0.506 1.594 1.00 90.50 116 ILE A O 1
ATOM 925 N N . GLU A 1 117 ? 7.570 -0.393 -0.390 1.00 86.81 117 GLU A N 1
ATOM 926 C CA . GLU A 1 117 ? 8.091 -1.641 0.185 1.00 86.81 117 GLU A CA 1
ATOM 927 C C . GLU A 1 117 ? 9.329 -1.429 1.065 1.00 86.81 117 GLU A C 1
ATOM 929 O O . GLU A 1 117 ? 9.489 -2.098 2.080 1.00 86.81 117 GLU A O 1
ATOM 934 N N . THR A 1 118 ? 10.186 -0.449 0.752 1.00 85.12 118 THR A N 1
ATOM 935 C CA . THR A 1 118 ? 11.341 -0.130 1.615 1.00 85.12 118 THR A CA 1
ATOM 936 C C . THR A 1 118 ? 10.911 0.505 2.945 1.00 85.12 118 THR A C 1
ATOM 938 O O . THR A 1 118 ? 11.640 0.437 3.935 1.00 85.12 118 THR A O 1
ATOM 941 N N . THR A 1 119 ? 9.734 1.137 2.999 1.00 81.12 119 THR A N 1
ATOM 942 C CA . THR A 1 119 ? 9.221 1.784 4.221 1.00 81.12 119 THR A CA 1
ATOM 943 C C . THR A 1 119 ? 8.236 0.914 4.999 1.00 81.12 119 THR A C 1
ATOM 945 O O . THR A 1 119 ? 8.075 1.121 6.205 1.00 81.12 119 THR A O 1
ATOM 948 N N . ALA A 1 120 ? 7.624 -0.078 4.347 1.00 82.19 120 ALA A N 1
ATOM 949 C CA . ALA A 1 120 ? 6.601 -0.939 4.921 1.00 82.19 120 ALA A CA 1
ATOM 950 C C . ALA A 1 120 ? 7.014 -1.599 6.253 1.00 82.19 120 ALA A C 1
ATOM 952 O O . ALA A 1 120 ? 6.237 -1.458 7.201 1.00 82.19 120 ALA A O 1
ATOM 953 N N . PRO A 1 121 ? 8.210 -2.215 6.421 1.00 79.69 121 PRO A N 1
ATOM 954 C CA . PRO A 1 121 ? 8.564 -2.899 7.673 1.00 79.69 121 PRO A CA 1
ATOM 955 C C . PRO A 1 121 ? 8.494 -1.992 8.900 1.00 79.69 121 PRO A C 1
ATOM 957 O O . PRO A 1 121 ? 7.927 -2.354 9.930 1.00 79.69 121 PRO A O 1
ATOM 960 N N . PHE A 1 122 ? 9.004 -0.763 8.771 1.00 78.88 122 PHE A N 1
ATOM 961 C CA . PHE A 1 122 ? 8.959 0.219 9.850 1.00 78.88 122 PHE A CA 1
ATOM 962 C C . PHE A 1 122 ? 7.513 0.563 10.210 1.00 78.88 122 PHE A C 1
ATOM 964 O O . PHE A 1 122 ? 7.152 0.581 11.384 1.00 78.88 122 PHE A O 1
ATOM 971 N N . VAL A 1 123 ? 6.674 0.798 9.198 1.00 80.00 123 VAL A N 1
ATOM 972 C CA . VAL A 1 123 ? 5.255 1.134 9.372 1.00 80.00 123 VAL A CA 1
ATOM 973 C C . VAL A 1 123 ? 4.481 -0.014 10.028 1.00 80.00 123 VAL A C 1
ATOM 975 O O . VAL A 1 123 ? 3.683 0.227 10.932 1.00 80.00 123 VAL A O 1
ATOM 978 N N . ILE A 1 124 ? 4.744 -1.259 9.631 1.00 82.75 124 ILE A N 1
ATOM 979 C CA . ILE A 1 124 ? 4.105 -2.461 10.186 1.00 82.75 124 ILE A CA 1
ATOM 980 C C . ILE A 1 124 ? 4.422 -2.615 11.679 1.00 82.75 124 ILE A C 1
ATOM 982 O O . ILE A 1 124 ? 3.514 -2.882 12.469 1.00 82.75 124 ILE A O 1
ATOM 986 N N . HIS A 1 125 ? 5.665 -2.360 12.099 1.00 80.25 125 HIS A N 1
ATOM 987 C CA . HIS A 1 125 ? 6.024 -2.368 13.521 1.00 80.25 125 HIS A CA 1
ATOM 988 C C . HIS A 1 125 ? 5.268 -1.305 14.324 1.00 80.25 125 HIS A C 1
ATOM 990 O O . HIS A 1 125 ? 4.695 -1.621 15.369 1.00 80.25 125 HIS A O 1
ATOM 996 N N . PHE A 1 126 ? 5.179 -0.069 13.815 1.00 82.81 126 PHE A N 1
ATOM 997 C CA . PHE A 1 126 ? 4.378 0.973 14.469 1.00 82.81 126 PHE A CA 1
ATOM 998 C C . PHE A 1 126 ? 2.911 0.559 14.613 1.00 82.81 126 PHE A C 1
ATOM 1000 O O . PHE A 1 126 ? 2.278 0.851 15.628 1.00 82.81 126 PHE A O 1
ATOM 1007 N N . TYR A 1 127 ? 2.369 -0.145 13.622 1.00 83.69 127 TYR A N 1
ATOM 1008 C CA . TYR A 1 127 ? 0.993 -0.614 13.663 1.00 83.69 127 TYR A CA 1
ATOM 1009 C C . TYR A 1 127 ? 0.728 -1.704 14.671 1.00 83.69 127 TYR A C 1
ATOM 1011 O O . TYR A 1 127 ? -0.321 -1.686 15.315 1.00 83.69 127 TYR A O 1
ATOM 1019 N N . GLN A 1 128 ? 1.659 -2.637 14.810 1.00 87.12 128 GLN A N 1
ATOM 1020 C CA . GLN A 1 128 ? 1.561 -3.664 15.826 1.00 87.12 128 GLN A CA 1
ATOM 1021 C C . GLN A 1 128 ? 1.493 -3.034 17.222 1.00 87.12 128 GLN A C 1
ATOM 1023 O O . GLN A 1 128 ? 0.591 -3.360 17.996 1.00 87.12 128 GLN A O 1
ATOM 1028 N N . ASP A 1 129 ? 2.370 -2.074 17.512 1.00 88.75 129 ASP A N 1
ATOM 1029 C CA . ASP A 1 129 ? 2.362 -1.359 18.790 1.00 88.75 129 ASP A CA 1
ATOM 1030 C C . ASP A 1 129 ? 1.080 -0.543 18.981 1.00 88.75 129 ASP A C 1
ATOM 1032 O O . ASP A 1 129 ? 0.461 -0.579 20.049 1.00 88.75 129 ASP A O 1
ATOM 1036 N N . PHE A 1 130 ? 0.638 0.165 17.939 1.00 90.88 130 PHE A N 1
ATOM 1037 C CA . PHE A 1 130 ? -0.580 0.966 17.989 1.00 90.88 130 PHE A CA 1
ATOM 1038 C C . PHE A 1 130 ? -1.836 0.107 18.214 1.00 90.88 130 PHE A C 1
ATOM 1040 O O . PHE A 1 130 ? -2.684 0.454 19.043 1.00 90.88 130 PHE A O 1
ATOM 1047 N N . LEU A 1 131 ? -1.938 -1.042 17.539 1.00 92.44 131 LEU A N 1
ATOM 1048 C CA . LEU A 1 131 ? -3.019 -2.010 17.719 1.00 92.44 131 LEU A CA 1
ATOM 1049 C C . LEU A 1 131 ? -3.059 -2.527 19.160 1.00 92.44 131 LEU A C 1
ATOM 1051 O O . LEU A 1 131 ? -4.126 -2.527 19.772 1.00 92.44 131 LEU A O 1
ATOM 1055 N N . ILE A 1 132 ? -1.904 -2.906 19.719 1.00 91.62 132 ILE A N 1
ATOM 1056 C CA . ILE A 1 132 ? -1.788 -3.379 21.106 1.00 91.62 132 ILE A CA 1
ATOM 1057 C C . ILE A 1 132 ? -2.241 -2.291 22.085 1.00 91.62 132 ILE A C 1
ATOM 1059 O O . ILE A 1 132 ? -3.024 -2.565 22.996 1.00 91.62 132 ILE A O 1
ATOM 1063 N N . GLN A 1 133 ? -1.809 -1.042 21.890 1.00 92.56 133 GLN A N 1
ATOM 1064 C CA . GLN A 1 133 ? -2.230 0.076 22.739 1.00 92.56 133 GLN A CA 1
ATOM 1065 C C . GLN A 1 133 ? -3.748 0.292 22.690 1.00 92.56 133 GLN A C 1
ATOM 1067 O O . GLN A 1 133 ? -4.382 0.465 23.734 1.00 92.56 133 GLN A O 1
ATOM 1072 N N . CYS A 1 134 ? -4.347 0.232 21.499 1.00 92.69 134 CYS A N 1
ATOM 1073 C CA . CYS A 1 134 ? -5.794 0.361 21.332 1.00 92.69 134 CYS A CA 1
ATOM 1074 C C . CYS A 1 134 ? -6.553 -0.809 21.968 1.00 92.69 134 CYS A C 1
ATOM 1076 O O . CYS A 1 134 ? -7.549 -0.596 22.661 1.00 92.69 134 CYS A O 1
ATOM 1078 N N . GLN A 1 135 ? -6.060 -2.035 21.785 1.00 92.69 135 GLN A N 1
ATOM 1079 C CA . GLN A 1 135 ? -6.615 -3.245 22.385 1.00 92.69 135 GLN A CA 1
ATOM 1080 C C . GLN A 1 135 ? -6.639 -3.149 23.916 1.00 92.69 135 GLN A C 1
ATOM 1082 O O . GLN A 1 135 ? -7.680 -3.399 24.531 1.00 92.69 135 GLN A O 1
ATOM 1087 N N . LEU A 1 136 ? -5.520 -2.745 24.528 1.00 92.00 136 LEU A N 1
ATOM 1088 C CA . LEU A 1 136 ? -5.404 -2.555 25.976 1.00 92.00 136 LEU A CA 1
ATOM 1089 C C . LEU A 1 136 ? -6.337 -1.447 26.473 1.00 92.00 136 LEU A C 1
ATOM 1091 O O . LEU A 1 136 ? -7.040 -1.637 27.465 1.00 92.00 136 LEU A O 1
ATOM 1095 N N . ALA A 1 137 ? -6.397 -0.316 25.766 1.00 91.50 137 ALA A N 1
ATOM 1096 C CA . ALA A 1 137 ? -7.273 0.800 26.120 1.00 91.50 137 ALA A CA 1
ATOM 1097 C C . ALA A 1 137 ? -8.768 0.435 26.061 1.00 91.50 137 ALA A C 1
ATOM 1099 O O . ALA A 1 137 ? -9.566 0.998 26.811 1.00 91.50 137 ALA A O 1
ATOM 1100 N N . LEU A 1 138 ? -9.146 -0.503 25.188 1.00 90.69 138 LEU A N 1
ATOM 1101 C CA . LEU A 1 138 ? -10.516 -0.999 25.031 1.00 90.69 138 LEU A CA 1
ATOM 1102 C C . LEU A 1 138 ? -10.824 -2.242 25.881 1.00 90.69 138 LEU A C 1
ATOM 1104 O O . LEU A 1 138 ? -11.971 -2.689 25.890 1.00 90.69 138 LEU A O 1
ATOM 1108 N N . GLY A 1 139 ? -9.832 -2.815 26.572 1.00 90.12 139 GLY A N 1
ATOM 1109 C CA . GLY A 1 139 ? -9.995 -4.048 27.348 1.00 90.12 139 GLY A CA 1
ATOM 1110 C C . GLY A 1 139 ? -10.392 -5.258 26.495 1.00 90.12 139 GLY A C 1
ATOM 1111 O O . GLY A 1 139 ? -11.176 -6.095 26.943 1.00 90.12 139 GLY A O 1
ATOM 1112 N N . ARG A 1 140 ? -9.910 -5.340 25.248 1.00 89.44 140 ARG A N 1
ATOM 1113 C CA . ARG A 1 140 ? -10.262 -6.418 24.310 1.00 89.44 140 ARG A CA 1
ATOM 1114 C C . ARG A 1 140 ? -9.326 -7.620 24.441 1.00 89.44 140 ARG A C 1
ATOM 1116 O O . ARG A 1 140 ? -8.106 -7.470 24.482 1.00 89.44 140 ARG A O 1
ATOM 1123 N N . SER A 1 141 ? -9.901 -8.823 24.471 1.00 88.62 141 SER A N 1
ATOM 1124 C CA . SER A 1 141 ? -9.135 -10.077 24.405 1.00 88.62 141 SER A CA 1
ATOM 1125 C C . SER A 1 141 ? -8.502 -10.237 23.020 1.00 88.62 141 SER A C 1
ATOM 1127 O O . SER A 1 141 ? -9.103 -9.860 22.012 1.00 88.62 141 SER A O 1
ATOM 1129 N N . SER A 1 142 ? -7.291 -10.798 22.973 1.00 86.19 142 SER A N 1
ATOM 1130 C CA . SER A 1 142 ? -6.543 -11.010 21.727 1.00 86.19 142 SER A CA 1
ATOM 1131 C C . SER A 1 142 ? -7.235 -11.984 20.779 1.00 86.19 142 SER A C 1
ATOM 1133 O O . SER A 1 142 ? -7.019 -11.900 19.578 1.00 86.19 142 SER A O 1
ATOM 1135 N N . GLU A 1 143 ? -8.085 -12.875 21.296 1.00 87.56 143 GLU A N 1
ATOM 1136 C CA . GLU A 1 143 ? -8.842 -13.846 20.491 1.00 87.56 143 GLU A CA 1
ATOM 1137 C C . GLU A 1 143 ? -9.849 -13.193 19.529 1.00 87.56 143 GLU A C 1
ATOM 1139 O O . GLU A 1 143 ? -10.245 -13.809 18.546 1.00 87.56 143 GLU A O 1
ATOM 1144 N N . PHE A 1 144 ? -10.258 -11.947 19.798 1.00 86.44 144 PHE A N 1
ATOM 1145 C CA . PHE A 1 144 ? -11.190 -11.201 18.948 1.00 86.44 144 PHE A CA 1
ATOM 1146 C C . PHE A 1 144 ? -10.484 -10.286 17.945 1.00 86.44 144 PHE A C 1
ATOM 1148 O O . PHE A 1 144 ? -11.142 -9.728 17.070 1.00 86.44 144 PHE A O 1
ATOM 1155 N N . VAL A 1 145 ? -9.164 -10.114 18.073 1.00 89.44 145 VAL A N 1
ATOM 1156 C CA . VAL A 1 145 ? -8.391 -9.242 17.190 1.00 89.44 145 VAL A CA 1
ATOM 1157 C C . VAL A 1 145 ? -7.994 -10.022 15.944 1.00 89.44 145 VAL A C 1
ATOM 1159 O O . VAL A 1 145 ? -7.251 -10.999 16.008 1.00 89.44 145 VAL A O 1
ATOM 1162 N N . LYS A 1 146 ? -8.477 -9.565 14.792 1.00 91.56 146 LYS A N 1
ATOM 1163 C CA . LYS A 1 146 ? -8.206 -10.163 13.481 1.00 91.56 146 LYS A CA 1
ATOM 1164 C C . LYS A 1 146 ? -6.830 -9.723 12.982 1.00 91.56 146 LYS A C 1
ATOM 1166 O O . LYS A 1 146 ? -6.698 -8.649 12.407 1.00 91.56 146 LYS A O 1
ATOM 1171 N N . ARG A 1 147 ? -5.795 -10.524 13.247 1.00 87.38 147 ARG A N 1
ATOM 1172 C CA . ARG A 1 147 ? -4.383 -10.151 13.034 1.00 87.38 147 ARG A CA 1
ATOM 1173 C C . ARG A 1 147 ? -3.798 -10.522 11.672 1.00 87.38 147 ARG A C 1
ATOM 1175 O O . ARG A 1 147 ? -2.643 -10.191 11.441 1.00 87.38 147 ARG A O 1
ATOM 1182 N N . ASN A 1 148 ? -4.576 -11.109 10.763 1.00 87.25 148 ASN A N 1
ATOM 1183 C CA . ASN A 1 148 ? -4.096 -11.631 9.477 1.00 87.25 148 ASN A CA 1
ATOM 1184 C C . ASN A 1 148 ? -3.217 -10.652 8.693 1.00 87.25 148 ASN A C 1
ATOM 1186 O O . ASN A 1 148 ? -2.170 -11.062 8.215 1.00 87.25 148 ASN A O 1
ATOM 1190 N N . TYR A 1 149 ? -3.580 -9.364 8.645 1.00 87.12 149 TYR A N 1
ATOM 1191 C CA . TYR A 1 149 ? -2.740 -8.343 8.014 1.00 87.12 149 TYR A CA 1
ATOM 1192 C C . TYR A 1 149 ? -1.328 -8.314 8.617 1.00 87.12 149 TYR A C 1
ATOM 1194 O O . TYR A 1 149 ? -0.345 -8.371 7.890 1.00 87.12 149 TYR A O 1
ATOM 1202 N N . LEU A 1 150 ? -1.208 -8.250 9.947 1.00 85.62 150 LEU A N 1
ATOM 1203 C CA . LEU A 1 150 ? 0.099 -8.275 10.603 1.00 85.62 150 LEU A CA 1
ATOM 1204 C C . LEU A 1 150 ? 0.769 -9.628 10.457 1.00 85.62 150 LEU A C 1
ATOM 1206 O O . LEU A 1 150 ? 1.972 -9.651 10.278 1.00 85.62 150 LEU A O 1
ATOM 1210 N N . ASP A 1 151 ? 0.030 -10.730 10.542 1.00 82.50 151 ASP A N 1
ATOM 1211 C CA . ASP A 1 151 ? 0.609 -12.068 10.457 1.00 82.50 151 ASP A CA 1
ATOM 1212 C C . ASP A 1 151 ? 1.228 -12.299 9.072 1.00 82.50 151 ASP A C 1
ATOM 1214 O O . ASP A 1 151 ? 2.375 -12.721 9.005 1.00 82.50 151 ASP A O 1
ATOM 1218 N N . GLU A 1 152 ? 0.556 -11.911 7.983 1.00 78.25 152 GLU A N 1
ATOM 1219 C CA . GLU A 1 152 ? 1.104 -11.986 6.618 1.00 78.25 152 GLU A CA 1
ATOM 1220 C C . GLU A 1 152 ? 2.402 -11.177 6.462 1.00 78.25 152 GLU A C 1
ATOM 1222 O O . GLU A 1 152 ? 3.334 -11.630 5.799 1.00 78.25 152 GLU A O 1
ATOM 1227 N N . HIS A 1 153 ? 2.511 -10.037 7.147 1.00 76.88 153 HIS A N 1
ATOM 1228 C CA . HIS A 1 153 ? 3.715 -9.205 7.142 1.00 76.88 153 HIS A CA 1
ATOM 1229 C C . HIS A 1 153 ? 4.785 -9.637 8.169 1.00 76.88 153 HIS A C 1
ATOM 1231 O O . HIS A 1 153 ? 5.970 -9.376 7.974 1.00 76.88 153 HIS A O 1
ATOM 1237 N N . ASN A 1 154 ? 4.384 -10.305 9.254 1.00 68.62 154 ASN A N 1
ATOM 1238 C CA . ASN A 1 154 ? 5.230 -10.761 10.361 1.00 68.62 154 ASN A CA 1
ATOM 1239 C C . ASN A 1 154 ? 5.691 -12.208 10.205 1.00 68.62 154 ASN A C 1
ATOM 1241 O O . ASN A 1 154 ? 6.378 -12.700 11.097 1.00 68.62 154 ASN A O 1
ATOM 1245 N N . LEU A 1 155 ? 5.363 -12.903 9.113 1.00 56.72 155 LEU A N 1
ATOM 1246 C CA . LEU A 1 155 ? 5.827 -14.272 8.862 1.00 56.72 155 LEU A CA 1
ATOM 1247 C C . LEU A 1 155 ? 7.366 -14.429 8.816 1.00 56.72 155 LEU A C 1
ATOM 1249 O O . LEU A 1 155 ? 7.824 -15.545 8.615 1.00 56.72 155 LEU A O 1
ATOM 1253 N N . THR A 1 156 ? 8.146 -13.376 9.118 1.00 49.84 156 THR A N 1
ATOM 1254 C CA . THR A 1 156 ? 9.601 -13.326 9.373 1.00 49.84 156 THR A CA 1
ATOM 1255 C C . THR A 1 156 ? 10.427 -13.901 8.223 1.00 49.84 156 THR A C 1
ATOM 1257 O O . THR A 1 156 ? 10.338 -15.065 7.860 1.00 49.84 156 THR A O 1
ATOM 1260 N N . GLU A 1 157 ? 11.308 -13.140 7.584 1.00 49.75 157 GLU A N 1
ATOM 1261 C CA . GLU A 1 157 ? 12.658 -12.774 8.042 1.00 49.75 157 GLU A CA 1
ATOM 1262 C C . GLU A 1 157 ? 13.452 -13.926 8.715 1.00 49.75 157 GLU A C 1
ATOM 1264 O O . GLU A 1 157 ? 14.545 -13.706 9.225 1.00 49.75 157 GLU A O 1
ATOM 1269 N N . GLY A 1 158 ? 12.957 -15.173 8.691 1.00 44.47 158 GLY A N 1
ATOM 1270 C CA . GLY A 1 158 ? 13.506 -16.287 9.462 1.00 44.47 158 GLY A CA 1
ATOM 1271 C C . GLY A 1 158 ? 13.040 -17.705 9.111 1.00 44.47 158 GLY A C 1
ATOM 1272 O O . GLY A 1 158 ? 13.682 -18.626 9.597 1.00 44.47 158 GLY A O 1
ATOM 1273 N N . ASP A 1 159 ? 12.036 -17.938 8.258 1.00 39.72 159 ASP A N 1
ATOM 1274 C CA . ASP A 1 159 ? 11.683 -19.309 7.849 1.00 39.72 159 ASP A CA 1
ATOM 1275 C C . ASP A 1 159 ? 11.203 -19.376 6.394 1.00 39.72 159 ASP A C 1
ATOM 1277 O O . ASP A 1 159 ? 10.095 -18.962 6.091 1.00 39.72 159 ASP A O 1
ATOM 1281 N N . THR A 1 160 ? 12.059 -19.916 5.513 1.00 42.41 160 THR A N 1
ATOM 1282 C CA . THR A 1 160 ? 11.804 -20.669 4.252 1.00 42.41 160 THR A CA 1
ATOM 1283 C C . THR A 1 160 ? 10.564 -20.384 3.369 1.00 42.41 160 THR A C 1
ATOM 1285 O O . THR A 1 160 ? 10.227 -21.201 2.513 1.00 42.41 160 THR A O 1
ATOM 1288 N N . CYS A 1 161 ? 9.912 -19.230 3.481 1.00 45.38 161 CYS A N 1
ATOM 1289 C CA . CYS A 1 161 ? 8.882 -18.763 2.562 1.00 45.38 161 CYS A CA 1
ATOM 1290 C C . CYS A 1 161 ? 9.569 -17.865 1.534 1.00 45.38 161 CYS A C 1
ATOM 1292 O O . CYS A 1 161 ? 9.790 -16.682 1.775 1.00 45.38 161 CYS A O 1
ATOM 1294 N N . GLU A 1 162 ? 10.012 -18.482 0.441 1.00 43.25 162 GLU A N 1
ATOM 1295 C CA . GLU A 1 162 ? 10.755 -17.857 -0.650 1.00 43.25 162 GLU A CA 1
ATOM 1296 C C . GLU A 1 162 ? 10.193 -16.470 -1.018 1.00 43.25 162 GLU A C 1
ATOM 1298 O O . GLU A 1 162 ? 9.077 -16.349 -1.520 1.00 43.25 162 GLU A O 1
ATOM 1303 N N . LEU A 1 163 ? 11.053 -15.465 -0.797 1.00 53.66 163 LEU A N 1
ATOM 1304 C CA . LEU A 1 163 ? 11.002 -14.070 -1.234 1.00 53.66 163 LEU A CA 1
ATOM 1305 C C . LEU A 1 163 ? 9.949 -13.196 -0.540 1.00 53.66 163 LEU A C 1
ATOM 1307 O O . LEU A 1 163 ? 8.844 -12.979 -1.028 1.00 53.66 163 LEU A O 1
ATOM 1311 N N . GLN A 1 164 ? 10.339 -12.578 0.571 1.00 68.19 164 GLN A N 1
ATOM 1312 C CA . GLN A 1 164 ? 9.590 -11.443 1.116 1.00 68.19 164 GLN A CA 1
ATOM 1313 C C . GLN A 1 164 ? 9.563 -10.287 0.108 1.00 68.19 164 GLN A C 1
ATOM 1315 O O . GLN A 1 164 ? 10.491 -10.154 -0.694 1.00 68.19 164 GLN A O 1
ATOM 1320 N N . HIS A 1 165 ? 8.555 -9.409 0.177 1.00 75.19 165 HIS A N 1
ATOM 1321 C CA . HIS A 1 165 ? 8.399 -8.302 -0.777 1.00 75.19 165 HIS A CA 1
ATOM 1322 C C . HIS A 1 165 ? 9.681 -7.469 -0.968 1.00 75.19 165 HIS A C 1
ATOM 1324 O O . HIS A 1 165 ? 9.958 -7.038 -2.082 1.00 75.19 165 HIS A O 1
ATOM 1330 N N . ILE A 1 166 ? 10.514 -7.298 0.068 1.00 74.88 166 ILE A N 1
ATOM 1331 C CA . ILE A 1 166 ? 11.802 -6.590 -0.035 1.00 74.88 166 ILE A CA 1
ATOM 1332 C C . ILE A 1 166 ? 12.835 -7.356 -0.864 1.00 74.88 166 ILE A C 1
ATOM 1334 O O . ILE A 1 166 ? 13.540 -6.754 -1.673 1.00 74.88 166 ILE A O 1
ATOM 1338 N N . GLU A 1 167 ? 12.940 -8.671 -0.693 1.00 79.69 167 GLU A N 1
ATOM 1339 C CA . GLU A 1 167 ? 13.842 -9.499 -1.497 1.00 79.69 167 GLU A CA 1
ATOM 1340 C C . GLU A 1 167 ? 13.358 -9.568 -2.950 1.00 79.69 167 GLU A C 1
ATOM 1342 O O . GLU A 1 167 ? 14.145 -9.391 -3.885 1.00 79.69 167 GLU A O 1
ATOM 1347 N N . MET A 1 168 ? 12.046 -9.743 -3.138 1.00 85.31 168 MET A N 1
ATOM 1348 C CA . MET A 1 168 ? 11.384 -9.667 -4.438 1.00 85.31 168 MET A CA 1
ATOM 1349 C C . MET A 1 168 ? 11.671 -8.327 -5.116 1.00 85.31 168 MET A C 1
ATOM 1351 O O . MET A 1 168 ? 12.148 -8.293 -6.249 1.00 85.31 168 MET A O 1
ATOM 1355 N N . LEU A 1 169 ? 11.467 -7.217 -4.407 1.00 86.94 169 LEU A N 1
ATOM 1356 C CA . LEU A 1 169 ? 11.775 -5.876 -4.883 1.00 86.94 169 LEU A CA 1
ATOM 1357 C C . LEU A 1 169 ? 13.264 -5.731 -5.218 1.00 86.94 169 LEU A C 1
ATOM 1359 O O . LEU A 1 169 ? 13.606 -5.164 -6.254 1.00 86.94 169 LEU A O 1
ATOM 1363 N N . GLY A 1 170 ? 14.158 -6.260 -4.381 1.00 87.00 170 GLY A N 1
ATOM 1364 C CA . GLY A 1 170 ? 15.597 -6.268 -4.628 1.00 87.00 170 GLY A CA 1
ATOM 1365 C C . GLY A 1 170 ? 15.941 -6.913 -5.969 1.00 87.00 170 GLY A C 1
ATOM 1366 O O . GLY A 1 170 ? 16.648 -6.309 -6.775 1.00 87.00 170 GLY A O 1
ATOM 1367 N N . ARG A 1 171 ? 15.367 -8.088 -6.250 1.00 88.31 171 ARG A N 1
ATOM 1368 C CA . ARG A 1 171 ? 15.514 -8.791 -7.534 1.00 88.31 171 ARG A CA 1
ATOM 1369 C C . ARG A 1 171 ? 14.877 -8.031 -8.693 1.00 88.31 171 ARG A C 1
ATOM 1371 O O . ARG A 1 171 ? 15.523 -7.850 -9.720 1.00 88.31 171 ARG A O 1
ATOM 1378 N N . MET A 1 172 ? 13.663 -7.512 -8.501 1.00 89.44 172 MET A N 1
ATOM 1379 C CA . MET A 1 172 ? 12.967 -6.672 -9.480 1.00 89.44 172 MET A CA 1
ATOM 1380 C C . MET A 1 172 ? 13.827 -5.473 -9.899 1.00 89.44 172 MET A C 1
ATOM 1382 O O . MET A 1 172 ? 13.843 -5.105 -11.067 1.00 89.44 172 MET A O 1
ATOM 1386 N N . LYS A 1 173 ? 14.574 -4.877 -8.962 1.00 90.06 173 LYS A N 1
ATOM 1387 C CA . LYS A 1 173 ? 15.416 -3.692 -9.178 1.00 90.06 173 LYS A CA 1
ATOM 1388 C C . LYS A 1 173 ? 16.732 -3.970 -9.906 1.00 90.06 173 LYS A C 1
ATOM 1390 O O . LYS A 1 173 ? 17.274 -3.035 -10.497 1.00 90.06 173 LYS A O 1
ATOM 1395 N N . LEU A 1 174 ? 17.254 -5.202 -9.888 1.00 89.12 174 LEU A N 1
ATOM 1396 C CA . LEU A 1 174 ? 18.552 -5.531 -10.502 1.00 89.12 174 LEU A CA 1
ATOM 1397 C C . LEU A 1 174 ? 18.597 -5.174 -11.993 1.00 89.12 174 LEU A C 1
ATOM 1399 O O . LEU A 1 174 ? 19.606 -4.661 -12.471 1.00 89.12 174 LEU A O 1
ATOM 1403 N N . ASN A 1 175 ? 17.477 -5.352 -12.695 1.00 85.62 175 ASN A N 1
ATOM 1404 C CA . ASN A 1 175 ? 17.360 -5.093 -14.132 1.00 85.62 175 ASN A CA 1
ATOM 1405 C C . ASN A 1 175 ? 17.073 -3.613 -14.468 1.00 85.62 175 ASN A C 1
ATOM 1407 O O . ASN A 1 175 ? 16.915 -3.259 -15.633 1.00 85.62 175 ASN A O 1
ATOM 1411 N N . TYR A 1 176 ? 17.028 -2.734 -13.458 1.00 92.00 176 TYR A N 1
ATOM 1412 C CA . TYR A 1 176 ? 16.658 -1.320 -13.585 1.00 92.00 176 TYR A CA 1
ATOM 1413 C C . TYR A 1 176 ? 17.651 -0.361 -12.908 1.00 92.00 176 TYR A C 1
ATOM 1415 O O . TYR A 1 176 ? 17.288 0.761 -12.552 1.00 92.00 176 TYR A O 1
ATOM 1423 N N . SER A 1 177 ? 18.915 -0.759 -12.745 1.00 89.81 177 SER A N 1
ATOM 1424 C CA . SER A 1 177 ? 19.964 0.058 -12.106 1.00 89.81 177 SER A CA 1
ATOM 1425 C C . SER A 1 177 ? 20.109 1.466 -12.714 1.00 89.81 177 SER A C 1
ATOM 1427 O O . SER A 1 177 ? 20.179 2.461 -11.983 1.00 89.81 177 SER A O 1
ATOM 1429 N N . ASP A 1 178 ? 20.075 1.574 -14.043 1.00 90.88 178 ASP A N 1
ATOM 1430 C CA . ASP A 1 178 ? 20.147 2.855 -14.763 1.00 90.88 178 ASP A CA 1
ATOM 1431 C C . ASP A 1 178 ? 18.906 3.728 -14.521 1.00 90.88 178 ASP A C 1
ATOM 1433 O O . ASP A 1 178 ? 18.989 4.954 -14.434 1.00 90.88 178 ASP A O 1
ATOM 1437 N N . VAL A 1 179 ? 17.738 3.102 -14.353 1.00 92.56 179 VAL A N 1
ATOM 1438 C CA . VAL A 1 179 ? 16.495 3.813 -14.033 1.00 92.56 179 VAL A CA 1
ATOM 1439 C C . VAL A 1 179 ? 16.541 4.338 -12.603 1.00 92.56 179 VAL A C 1
ATOM 1441 O O . VAL A 1 179 ? 16.256 5.513 -12.383 1.00 92.56 179 VAL A O 1
ATOM 1444 N N . ILE A 1 180 ? 16.943 3.509 -11.641 1.00 92.75 180 ILE A N 1
ATOM 1445 C CA . ILE A 1 180 ? 16.989 3.853 -10.210 1.00 92.75 180 ILE A CA 1
ATOM 1446 C C . ILE A 1 180 ? 17.998 4.977 -9.937 1.00 92.75 180 ILE A C 1
ATOM 1448 O O . ILE A 1 180 ? 17.765 5.842 -9.095 1.00 92.75 180 ILE A O 1
ATOM 1452 N N . SER A 1 181 ? 19.104 5.019 -10.681 1.00 91.81 181 SER A N 1
ATOM 1453 C CA . SER A 1 181 ? 20.096 6.097 -10.577 1.00 91.81 181 SER A CA 1
ATOM 1454 C C . SER A 1 181 ? 19.685 7.395 -11.289 1.00 91.81 181 SER A C 1
ATOM 1456 O O . SER A 1 181 ? 20.356 8.420 -11.146 1.00 91.81 181 SER A O 1
ATOM 1458 N N . SER A 1 182 ? 18.568 7.399 -12.024 1.00 96.31 182 SER A N 1
ATOM 1459 C CA . SER A 1 182 ? 18.136 8.555 -12.810 1.00 96.31 182 SER A CA 1
ATOM 1460 C C . SER A 1 182 ? 17.542 9.692 -11.965 1.00 96.31 182 SER A C 1
ATOM 1462 O O . SER A 1 182 ? 16.924 9.508 -10.913 1.00 96.31 182 SER A O 1
ATOM 1464 N N . THR A 1 183 ? 17.647 10.919 -12.477 1.00 97.19 183 THR A N 1
ATOM 1465 C CA . THR A 1 183 ? 16.990 12.095 -11.882 1.00 97.19 183 THR A CA 1
ATOM 1466 C C . THR A 1 183 ? 15.465 11.975 -11.888 1.00 97.19 183 THR A C 1
ATOM 1468 O O . THR A 1 183 ? 14.806 12.452 -10.961 1.00 97.19 183 THR A O 1
ATOM 1471 N N . ALA A 1 184 ? 14.893 11.343 -12.918 1.00 97.38 184 ALA A N 1
ATOM 1472 C CA . ALA A 1 184 ? 13.450 11.149 -13.044 1.00 97.38 184 ALA A CA 1
ATOM 1473 C C . ALA A 1 184 ? 12.915 10.279 -11.899 1.00 97.38 184 ALA A C 1
ATOM 1475 O O . ALA A 1 184 ? 11.986 10.682 -11.201 1.00 97.38 184 ALA A O 1
ATOM 1476 N N . TYR A 1 185 ? 13.580 9.154 -11.633 1.00 97.69 185 TYR A N 1
ATOM 1477 C CA . TYR A 1 185 ? 13.261 8.253 -10.529 1.00 97.69 185 TYR A CA 1
ATOM 1478 C C . TYR A 1 185 ? 13.234 8.963 -9.171 1.00 97.69 185 TYR A C 1
ATOM 1480 O O . TYR A 1 185 ? 12.210 8.984 -8.485 1.00 97.69 185 TYR A O 1
ATOM 1488 N N . ASN A 1 186 ? 14.330 9.647 -8.834 1.00 97.00 186 ASN A N 1
ATOM 1489 C CA . ASN A 1 186 ? 14.454 10.407 -7.589 1.00 97.00 186 ASN A CA 1
ATOM 1490 C C . ASN A 1 186 ? 13.394 11.518 -7.476 1.00 97.00 186 ASN A C 1
ATOM 1492 O O . ASN A 1 186 ? 12.869 11.805 -6.397 1.00 97.00 186 ASN A O 1
ATOM 1496 N N . THR A 1 187 ? 13.047 12.143 -8.603 1.00 98.00 187 THR A N 1
ATOM 1497 C CA . THR A 1 187 ? 11.998 13.165 -8.655 1.00 98.00 187 THR A CA 1
ATOM 1498 C C . THR A 1 187 ? 10.629 12.563 -8.352 1.00 98.00 187 THR A C 1
ATOM 1500 O O . THR A 1 187 ? 9.891 13.142 -7.554 1.00 98.00 187 THR A O 1
ATOM 1503 N N . HIS A 1 188 ? 10.298 11.401 -8.920 1.00 98.12 188 HIS A N 1
ATOM 1504 C CA . HIS A 1 188 ? 9.036 10.713 -8.649 1.00 98.12 188 HIS A CA 1
ATOM 1505 C C . HIS A 1 188 ? 8.920 10.259 -7.194 1.00 98.12 188 HIS A C 1
ATOM 1507 O O . HIS A 1 188 ? 7.878 10.507 -6.585 1.00 98.12 188 HIS A O 1
ATOM 1513 N N . GLN A 1 189 ? 9.987 9.704 -6.607 1.00 96.44 189 GLN A N 1
ATOM 1514 C CA . GLN A 1 189 ? 10.001 9.375 -5.179 1.00 96.44 189 GLN A CA 1
ATOM 1515 C C . GLN A 1 189 ? 9.727 10.616 -4.327 1.00 96.44 189 GLN A C 1
ATOM 1517 O O . GLN A 1 189 ? 8.811 10.614 -3.508 1.00 96.44 189 GLN A O 1
ATOM 1522 N N . ARG A 1 190 ? 10.444 11.721 -4.567 1.00 97.50 190 ARG A N 1
ATOM 1523 C CA . ARG A 1 190 ? 10.250 12.967 -3.812 1.00 97.50 190 ARG A CA 1
ATOM 1524 C C . ARG A 1 190 ? 8.835 13.529 -3.955 1.00 97.50 190 ARG A C 1
ATOM 1526 O O . ARG A 1 190 ? 8.272 14.018 -2.978 1.00 97.50 190 ARG A O 1
ATOM 1533 N N . ILE A 1 191 ? 8.260 13.486 -5.158 1.00 97.88 191 ILE A N 1
ATOM 1534 C CA . ILE A 1 191 ? 6.874 13.916 -5.386 1.00 97.88 191 ILE A CA 1
ATOM 1535 C C . ILE A 1 191 ? 5.922 13.061 -4.551 1.00 97.88 191 ILE A C 1
ATOM 1537 O O . ILE A 1 191 ? 5.093 13.622 -3.838 1.00 97.88 191 ILE A O 1
ATOM 1541 N N . PHE A 1 192 ? 6.059 11.733 -4.592 1.00 97.31 192 PHE A N 1
ATOM 1542 C CA . PHE A 1 192 ? 5.190 10.847 -3.824 1.00 97.31 192 PHE A CA 1
ATOM 1543 C C . PHE A 1 192 ? 5.349 11.067 -2.314 1.00 97.31 192 PHE A C 1
ATOM 1545 O O . PHE A 1 192 ? 4.349 11.295 -1.640 1.00 97.31 192 PHE A O 1
ATOM 1552 N N . VAL A 1 193 ? 6.583 11.147 -1.794 1.00 96.62 193 VAL A N 1
ATOM 1553 C CA . VAL A 1 193 ? 6.859 11.488 -0.382 1.00 96.62 193 VAL A CA 1
ATOM 1554 C C . VAL A 1 193 ? 6.152 12.776 0.032 1.00 96.62 193 VAL A C 1
ATOM 1556 O O . VAL A 1 193 ? 5.523 12.817 1.088 1.00 96.62 193 VAL A O 1
ATOM 1559 N N . ASN A 1 194 ? 6.216 13.828 -0.787 1.00 97.50 194 ASN A N 1
ATOM 1560 C CA . ASN A 1 194 ? 5.552 15.093 -0.480 1.00 97.50 194 ASN A CA 1
ATOM 1561 C C . ASN A 1 194 ? 4.026 14.947 -0.418 1.00 97.50 194 ASN A C 1
ATOM 1563 O O . ASN A 1 194 ? 3.402 15.511 0.479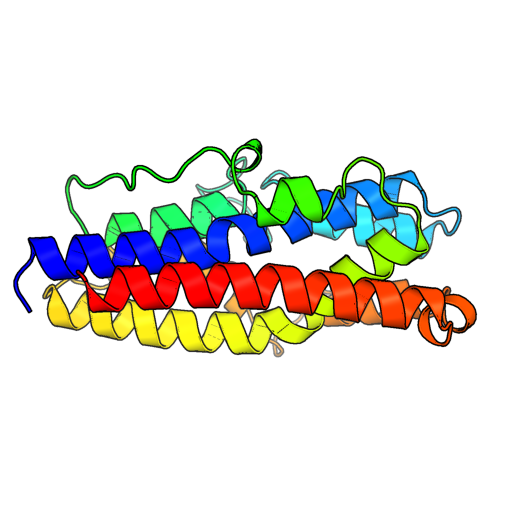 1.00 97.50 194 ASN A O 1
ATOM 1567 N N . LEU A 1 195 ? 3.425 14.186 -1.339 1.00 96.88 195 LEU A N 1
ATOM 1568 C CA . LEU A 1 195 ? 1.982 13.932 -1.342 1.00 96.88 195 LEU A CA 1
ATOM 1569 C C . LEU A 1 195 ? 1.550 13.153 -0.092 1.00 96.88 195 LEU A C 1
ATOM 1571 O O . LEU A 1 195 ? 0.599 13.552 0.581 1.00 96.88 195 LEU A O 1
ATOM 1575 N N . VAL A 1 196 ? 2.280 12.090 0.254 1.00 94.81 196 VAL A N 1
ATOM 1576 C CA . VAL A 1 196 ? 2.038 11.287 1.462 1.00 94.81 196 VAL A CA 1
ATOM 1577 C C . VAL A 1 196 ? 2.221 12.126 2.729 1.00 94.81 196 VAL A C 1
ATOM 1579 O O . VAL A 1 196 ? 1.381 12.091 3.623 1.00 94.81 196 VAL A O 1
ATOM 1582 N N . SER A 1 197 ? 3.263 12.956 2.789 1.00 94.50 197 SER A N 1
ATOM 1583 C CA . SER A 1 197 ? 3.534 13.817 3.950 1.00 94.50 197 SER A CA 1
ATOM 1584 C C . SER A 1 197 ? 2.440 14.865 4.160 1.00 94.50 197 SER A C 1
ATOM 1586 O O . SER A 1 197 ? 2.058 15.149 5.297 1.00 94.50 197 SER A O 1
ATOM 1588 N N . GLN A 1 198 ? 1.911 15.437 3.073 1.00 95.81 198 GLN A N 1
ATOM 1589 C CA . GLN A 1 198 ? 0.773 16.357 3.127 1.00 95.81 198 GLN A CA 1
ATOM 1590 C C . GLN A 1 198 ? -0.493 15.652 3.623 1.00 95.81 198 GLN A C 1
ATOM 1592 O O . GLN A 1 198 ? -1.180 16.199 4.485 1.00 95.81 198 GLN A O 1
ATOM 1597 N N . HIS A 1 199 ? -0.762 14.440 3.127 1.00 94.88 199 HIS A N 1
ATOM 1598 C CA . HIS A 1 199 ? -1.883 13.607 3.574 1.00 94.88 199 HIS A CA 1
ATOM 1599 C C . HIS A 1 199 ? -1.798 13.307 5.074 1.00 94.88 199 HIS A C 1
ATOM 1601 O O . HIS A 1 199 ? -2.705 13.659 5.826 1.00 94.88 199 HIS A O 1
ATOM 1607 N N . PHE A 1 200 ? -0.660 12.785 5.540 1.00 93.38 200 PHE A N 1
ATOM 1608 C CA . PHE A 1 200 ? -0.432 12.513 6.960 1.00 93.38 200 PHE A CA 1
ATOM 1609 C C . PHE A 1 200 ? -0.525 13.766 7.830 1.00 93.38 200 PHE A C 1
ATOM 1611 O O . PHE A 1 200 ? -1.124 13.724 8.900 1.00 93.38 200 PHE A O 1
ATOM 1618 N N . SER A 1 201 ? -0.005 14.905 7.366 1.00 93.56 201 SER A N 1
ATOM 1619 C CA . SER A 1 201 ? -0.147 16.178 8.084 1.00 93.56 201 SER A CA 1
ATOM 1620 C C . SER A 1 201 ? -1.610 16.618 8.212 1.00 93.56 201 SER A C 1
ATOM 1622 O O . SER A 1 201 ? -1.976 17.243 9.207 1.00 93.56 201 SER A O 1
ATOM 1624 N N . GLY A 1 202 ? -2.446 16.323 7.212 1.00 92.75 202 GLY A N 1
ATOM 1625 C CA . GLY A 1 202 ? -3.893 16.528 7.270 1.00 92.75 202 GLY A CA 1
ATOM 1626 C C . GLY A 1 202 ? -4.539 15.651 8.340 1.00 92.75 202 GLY A C 1
ATOM 1627 O O . GLY A 1 202 ? -5.175 16.179 9.251 1.00 92.75 202 GLY A O 1
ATOM 1628 N N . CYS A 1 203 ? -4.284 14.342 8.291 1.00 92.12 203 CYS A N 1
ATOM 1629 C CA . CYS A 1 203 ? -4.807 13.382 9.264 1.00 92.12 203 CYS A CA 1
ATOM 1630 C C . CYS A 1 203 ? -4.365 13.704 10.701 1.00 92.12 203 CYS A C 1
ATOM 1632 O O . CYS A 1 203 ? -5.182 13.673 11.614 1.00 92.12 203 CYS A O 1
ATOM 1634 N N . LEU A 1 204 ? -3.106 14.094 10.928 1.00 90.56 204 LEU A N 1
ATOM 1635 C CA . LEU A 1 204 ? -2.626 14.484 12.262 1.00 90.56 204 LEU A CA 1
ATOM 1636 C C . LEU A 1 204 ? -3.412 15.672 12.836 1.00 90.56 204 LEU A C 1
ATOM 1638 O O . LEU A 1 204 ? -3.835 15.635 13.989 1.00 90.56 204 LEU A O 1
ATOM 1642 N N . LYS A 1 205 ? -3.697 16.694 12.021 1.00 92.75 205 LYS A N 1
ATOM 1643 C CA . LYS A 1 205 ? -4.530 17.836 12.441 1.00 92.75 205 LYS A CA 1
ATOM 1644 C C . LYS A 1 205 ? -5.973 17.434 12.749 1.00 92.75 205 LYS A C 1
ATOM 1646 O O . LYS A 1 205 ? -6.650 18.128 13.504 1.00 92.75 205 LYS A O 1
ATOM 1651 N N . GLU A 1 206 ? -6.482 16.373 12.130 1.00 90.69 206 GLU A N 1
ATOM 1652 C CA . GLU A 1 206 ? -7.806 15.816 12.431 1.00 90.69 206 GLU A CA 1
ATOM 1653 C C . GLU A 1 206 ? -7.794 14.996 13.725 1.00 90.69 206 GLU A C 1
ATOM 1655 O O . GLU A 1 206 ? -8.719 15.111 14.533 1.00 90.69 206 GLU A O 1
ATOM 1660 N N . MET A 1 207 ? -6.718 14.246 13.981 1.00 87.06 207 MET A N 1
ATOM 1661 C CA . MET A 1 207 ? -6.511 13.542 15.250 1.00 87.06 207 MET A CA 1
ATOM 1662 C C . MET A 1 207 ? -6.428 14.506 16.434 1.00 87.06 207 MET A C 1
ATOM 1664 O O . MET A 1 207 ? -7.012 14.231 17.474 1.00 87.06 207 MET A O 1
ATOM 1668 N N . GLU A 1 208 ? -5.749 15.647 16.288 1.00 86.38 208 GLU A N 1
ATOM 1669 C CA . GLU A 1 208 ? -5.639 16.668 17.345 1.00 86.38 208 GLU A CA 1
ATOM 1670 C C . GLU A 1 208 ? -6.995 17.281 17.734 1.00 86.38 208 GLU A C 1
ATOM 1672 O O . GLU A 1 208 ? -7.168 17.753 18.860 1.00 86.38 208 GLU A O 1
ATOM 1677 N N . LYS A 1 209 ? -7.962 17.270 16.808 1.00 81.50 209 LYS A N 1
ATOM 1678 C CA . LYS A 1 209 ? -9.332 17.758 17.027 1.00 81.50 209 LYS A CA 1
ATOM 1679 C C . LYS A 1 209 ? -10.270 16.688 17.585 1.00 81.50 209 LYS A C 1
ATOM 1681 O O . LYS A 1 209 ? -11.313 17.049 18.128 1.00 81.50 209 LYS A O 1
ATOM 1686 N N . SER A 1 210 ? -9.921 15.411 17.407 1.00 71.44 210 SER A N 1
ATOM 1687 C CA . SER A 1 210 ? -10.665 14.256 17.920 1.00 71.44 210 SER A CA 1
ATOM 1688 C C . SER A 1 210 ? -10.448 14.125 19.418 1.00 71.44 210 SER A C 1
ATOM 1690 O O . SER A 1 210 ? -11.448 13.985 20.153 1.00 71.44 210 SER A O 1
#

Radius of gyration: 17.49 Å; chains: 1; bounding box: 40×39×48 Å

Foldseek 3Di:
DDPVLLVLLVLLVLLLCLLLLVLLLLLLVLLLVQDPDPLLNVLSVVSNCCQQQCDPLDPPDPCRRPGLSVLLQVLLCLLDDDDHRPHDDSVPDPLCVQLVSNPDHNLLSLLSNLLSLVCVVVVLVVSVVVSVVSSVVSVHDPVSRSCSSSCSVVVDPDDDSPDDSNRSSVVSCVVPVVSCPDPSNVVSNVSSVVSSVVSVVVSVVSSVVD

Secondary structure (DSSP, 8-state):
--HHHHHHHHHHHHHHHHHHHHHHHHHHHHHHHH---HHHHHHHHHHHHHHTTSS-SSTT-TTTT--HHHHHHHHHHTTSSS----PPPGGG-HHHHHHT-TT--HHHHHHHHHHHHHHHHHHHHHHHHHHHHHHHHHT--GGGS--HHHHHHHS-TTS--S--HHHHHHHHHHTTHHHHTSHHHHHHHHHHHHHHHHHHHHHHHHHTT-